Protein AF-A0A7J6X7E3-F1 (afdb_monomer)

Sequence (198 aa):
MEGKGVRFHFTAVIMGVLILGLIVAQIEAKSCCRNTIGRNCYNACRLTGTSQSACASLCDCIHVSGNTCPSTHPRSNMLERAPPLKGCCKDTLGRNCYDSCLPTGSPRPCATLCDCINVYSPLTCPPTHPSSNMLESSGAIINEYCKLGCTSSVCDAITTTNKNSDVSEGEVNEAVEHCVSACSKLCNKGAKTALASA

pLDDT: mean 72.82, std 15.64, range [39.0, 93.62]

Nearest PDB structures (foldseek):
  3szs-assembly7_G  TM=9.792E-01  e=4.121E-05  Helleborus purpurascens
  3szs-assembly6_F  TM=9.840E-01  e=7.535E-05  Helleborus purpurascens
  1okh-assembly1_A  TM=9.768E-01  e=1.979E-04  Viscum album
  7pvb-assembly1_A  TM=9.608E-01  e=1.651E-04  Viscum album
  3ue7-assembly2_A-3  TM=3.650E-01  e=1.845E-03  unclassified

Organism: Thalictrum thalictroides (NCBI:txid46969)

Mean predicted aligned error: 20.37 Å

InterPro domains:
  IPR001010 Thionin [PF00321] (30-74)
  IPR001010 Thionin [PF00321] (86-130)
  IPR001010 Thionin [PR00287] (31-49)
  IPR001010 Thionin [PR00287] (54-73)
  IPR001010 Thionin [PS00271] (32-45)
  IPR001010 Thionin [PS00271] (88-101)
  IPR001010 Thionin [PTHR33920] (86-194)
  IPR036391 Thionin-like superfamily [G3DSA:3.30.1350.10] (30-75)
  IPR036391 Thionin-like superfamily [G3DSA:3.30.1350.10] (86-131)
  IPR036391 Thionin-like superfamily [SSF57429] (30-74)
  IPR036391 Thionin-like superfamily [SSF57429] (86-130)

Radius of gyration: 27.02 Å; Cα contacts (8 Å, |Δi|>4): 210; chains: 1; bounding box: 73×34×76 Å

Structure (mmCIF, N/CA/C/O backbone):
data_AF-A0A7J6X7E3-F1
#
_entry.id   AF-A0A7J6X7E3-F1
#
loop_
_atom_site.group_PDB
_atom_site.id
_atom_site.type_symbol
_atom_site.label_atom_id
_atom_site.label_alt_id
_atom_site.label_comp_id
_atom_site.label_asym_id
_atom_site.label_entity_id
_atom_site.label_seq_id
_atom_site.pdbx_PDB_ins_code
_atom_site.Cartn_x
_atom_site.Cartn_y
_atom_site.Cartn_z
_atom_site.occupancy
_atom_site.B_iso_or_equiv
_atom_site.auth_seq_id
_atom_site.auth_comp_id
_atom_site.auth_asym_id
_atom_site.auth_atom_id
_atom_site.pdbx_PDB_model_num
ATOM 1 N N . MET A 1 1 ? -43.914 13.493 57.701 1.00 39.00 1 MET A N 1
ATOM 2 C CA . MET A 1 1 ? -42.830 14.065 56.862 1.00 39.00 1 MET A CA 1
ATOM 3 C C . MET A 1 1 ? -42.537 13.026 55.792 1.00 39.00 1 MET A C 1
ATOM 5 O O . MET A 1 1 ? -41.512 12.363 55.825 1.00 39.00 1 MET A O 1
ATOM 9 N N . GLU A 1 2 ? -43.471 12.830 54.866 1.00 47.88 2 GLU A N 1
ATOM 10 C CA . GLU A 1 2 ? -43.379 11.777 53.855 1.00 47.88 2 GLU A CA 1
ATOM 11 C C . GLU A 1 2 ? -43.125 12.385 52.476 1.00 47.88 2 GLU A C 1
ATOM 13 O O . GLU A 1 2 ? -43.670 13.431 52.134 1.00 47.88 2 GLU A O 1
ATOM 18 N N . GLY A 1 3 ? -42.302 11.717 51.664 1.00 50.78 3 GLY A N 1
ATOM 19 C CA . GLY A 1 3 ? -42.377 11.875 50.207 1.00 50.78 3 GLY A CA 1
ATOM 20 C C . GLY A 1 3 ? -41.136 12.380 49.469 1.00 50.78 3 GLY A C 1
ATOM 21 O O . GLY A 1 3 ? -41.212 12.549 48.254 1.00 50.78 3 GLY A O 1
ATOM 22 N N . LYS A 1 4 ? -39.984 12.592 50.123 1.00 48.00 4 LYS A N 1
ATOM 23 C CA . LYS A 1 4 ? -38.748 13.007 49.415 1.00 48.00 4 LYS A CA 1
ATOM 24 C C . LYS A 1 4 ? -37.761 11.869 49.112 1.00 48.00 4 LYS A C 1
ATOM 26 O O . LYS A 1 4 ? -37.012 11.983 48.149 1.00 48.00 4 LYS A O 1
ATOM 31 N N . GLY A 1 5 ? -37.804 10.756 49.852 1.00 45.03 5 GLY A N 1
ATOM 32 C CA . GLY A 1 5 ? -36.870 9.630 49.663 1.00 45.03 5 GLY A CA 1
ATOM 33 C C . GLY A 1 5 ? -37.144 8.759 48.428 1.00 45.03 5 GLY A C 1
ATOM 34 O O . GLY A 1 5 ? -36.216 8.236 47.822 1.00 45.03 5 GLY A O 1
ATOM 35 N N . VAL A 1 6 ? -38.407 8.645 48.003 1.00 50.25 6 VAL A N 1
ATOM 36 C CA . VAL A 1 6 ? -38.797 7.742 46.900 1.00 50.25 6 VAL A CA 1
ATOM 37 C C . VAL A 1 6 ? -38.507 8.357 45.524 1.00 50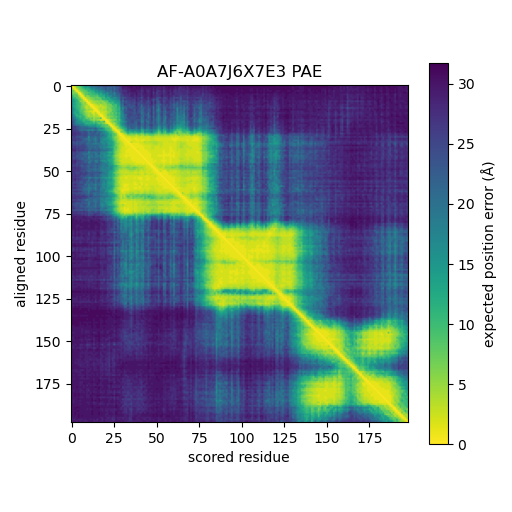.25 6 VAL A C 1
ATOM 39 O O . VAL A 1 6 ? -38.095 7.655 44.605 1.00 50.25 6 VAL A O 1
ATOM 42 N N . ARG A 1 7 ? -38.635 9.685 45.378 1.00 52.50 7 ARG A N 1
ATOM 43 C CA . ARG A 1 7 ? -38.373 10.389 44.108 1.00 52.50 7 ARG A CA 1
ATOM 44 C C . ARG A 1 7 ? -36.913 10.310 43.661 1.00 52.50 7 ARG A C 1
ATOM 46 O O . ARG A 1 7 ? -36.675 10.228 42.466 1.00 52.50 7 ARG A O 1
ATOM 53 N N . PHE A 1 8 ? -35.967 10.297 44.601 1.00 50.31 8 PHE A N 1
ATOM 54 C CA . PHE A 1 8 ? -34.531 10.216 44.308 1.00 50.31 8 PHE A CA 1
ATOM 55 C C . PHE A 1 8 ? -34.113 8.822 43.814 1.00 50.31 8 PHE A C 1
ATOM 57 O O . PHE A 1 8 ? -33.281 8.698 42.919 1.00 50.31 8 PHE A O 1
ATOM 64 N N . HIS A 1 9 ? -34.740 7.773 44.356 1.00 55.62 9 HIS A N 1
ATOM 65 C CA . HIS A 1 9 ? -34.509 6.399 43.915 1.00 55.62 9 HIS A CA 1
ATOM 66 C C . HIS A 1 9 ? -35.061 6.142 42.511 1.00 55.62 9 HIS A C 1
ATOM 68 O O . HIS A 1 9 ? -34.397 5.495 41.709 1.00 55.62 9 HIS A O 1
ATOM 74 N N . PHE A 1 10 ? -36.241 6.675 42.182 1.00 58.97 10 PHE A N 1
ATOM 75 C CA . PHE A 1 10 ? -36.836 6.461 40.861 1.00 58.97 10 PHE A CA 1
ATOM 76 C C . PHE A 1 10 ? -36.021 7.102 39.731 1.00 58.97 10 PHE A C 1
ATOM 78 O O . PHE A 1 10 ? -35.778 6.439 38.727 1.00 58.97 10 PHE A O 1
ATOM 85 N N . THR A 1 11 ? -35.530 8.338 39.882 1.00 57.91 11 THR A N 1
ATOM 86 C CA . THR A 1 11 ? -34.629 8.939 38.881 1.00 57.91 11 THR A CA 1
ATOM 87 C C . THR A 1 11 ? -33.291 8.213 38.797 1.00 57.91 11 THR A C 1
ATOM 89 O O . THR A 1 11 ? -32.787 8.046 37.694 1.00 57.91 11 THR A O 1
ATOM 92 N N . ALA A 1 12 ? -32.734 7.720 39.907 1.00 65.25 12 ALA A N 1
ATOM 93 C CA . ALA A 1 12 ? -31.502 6.926 39.880 1.00 65.25 12 ALA A CA 1
ATOM 94 C C . ALA A 1 12 ? -31.681 5.589 39.137 1.00 65.25 12 ALA A C 1
ATOM 96 O O . ALA A 1 12 ? -30.821 5.207 38.347 1.00 65.25 12 ALA A O 1
ATOM 97 N N . VAL A 1 13 ? -32.817 4.910 39.329 1.00 70.19 13 VAL A N 1
ATOM 98 C CA . VAL A 1 13 ? -33.150 3.667 38.613 1.00 70.19 13 VAL A CA 1
ATOM 99 C C . VAL A 1 13 ? -33.409 3.942 37.131 1.00 70.19 13 VAL A C 1
ATOM 101 O O . VAL A 1 13 ? -32.888 3.222 36.288 1.00 70.19 13 VAL A O 1
ATOM 104 N N . ILE A 1 14 ? -34.143 5.006 36.787 1.00 72.06 14 ILE A N 1
ATOM 105 C CA . ILE A 1 14 ? -34.414 5.382 35.389 1.00 72.06 14 ILE A CA 1
ATOM 106 C C . ILE A 1 14 ? -33.117 5.774 34.667 1.00 72.06 14 ILE A C 1
ATOM 108 O O . ILE A 1 14 ? -32.873 5.296 33.562 1.00 72.06 14 ILE A O 1
ATOM 112 N N . MET A 1 15 ? -32.253 6.578 35.294 1.00 65.50 15 MET A N 1
ATOM 113 C CA . MET A 1 15 ? -30.940 6.918 34.733 1.00 65.50 15 MET A CA 1
ATOM 114 C C . MET A 1 15 ? -30.042 5.680 34.629 1.00 65.50 15 MET A C 1
ATOM 116 O O . MET A 1 15 ? -29.365 5.516 33.622 1.00 65.50 15 MET A O 1
ATOM 120 N N . GLY A 1 16 ? -30.084 4.768 35.606 1.00 65.50 16 GLY A N 1
ATOM 121 C CA . GLY A 1 16 ? -29.358 3.496 35.560 1.00 65.50 16 GLY A CA 1
ATOM 122 C C . GLY A 1 16 ? -29.813 2.583 34.418 1.00 65.50 16 GLY A C 1
ATOM 123 O O . GLY A 1 16 ? -28.975 2.037 33.708 1.00 65.50 16 GLY A O 1
ATOM 124 N N . VAL A 1 17 ? -31.124 2.470 34.182 1.00 66.31 17 VAL A N 1
ATOM 125 C CA . VAL A 1 17 ? -31.695 1.696 33.066 1.00 66.31 17 VAL A CA 1
ATOM 126 C C . VAL A 1 17 ? -31.382 2.349 31.715 1.00 66.31 17 VAL A C 1
ATOM 128 O O . VAL A 1 17 ? -31.062 1.637 30.767 1.00 66.31 17 VAL A O 1
ATOM 131 N N . LEU A 1 18 ? -31.400 3.684 31.615 1.00 63.34 18 LEU A N 1
ATOM 132 C CA . LEU A 1 18 ? -30.990 4.403 30.401 1.00 63.34 18 LEU A CA 1
ATOM 133 C C . LEU A 1 18 ? -29.492 4.230 30.110 1.00 63.34 18 LEU A C 1
ATOM 135 O O . LEU A 1 18 ? -29.119 4.006 28.962 1.00 63.34 18 LEU A O 1
ATOM 139 N N . ILE A 1 19 ? -28.636 4.276 31.136 1.00 63.34 19 ILE A N 1
ATOM 140 C CA . ILE A 1 19 ? -27.188 4.070 30.992 1.00 63.34 19 ILE A CA 1
ATOM 141 C C . ILE A 1 19 ? -26.894 2.619 30.602 1.00 63.34 19 ILE A C 1
ATOM 143 O O . ILE A 1 19 ? -26.170 2.413 29.637 1.00 63.34 19 ILE A O 1
ATOM 147 N N . LEU A 1 20 ? -27.502 1.627 31.269 1.00 55.56 20 LEU A N 1
ATOM 148 C CA . LEU A 1 20 ? -27.362 0.200 30.936 1.00 55.56 20 LEU A CA 1
ATOM 149 C C . LEU A 1 20 ? -27.939 -0.141 29.549 1.00 55.56 20 LEU A C 1
ATOM 151 O O . LEU A 1 20 ? -27.378 -0.979 28.849 1.00 55.56 20 LEU A O 1
ATOM 155 N N . GLY A 1 21 ? -29.011 0.534 29.123 1.00 58.88 21 GLY A N 1
ATOM 156 C CA . GLY A 1 21 ? -29.610 0.384 27.794 1.00 58.88 21 GLY A CA 1
ATOM 157 C C . GLY A 1 21 ? -28.758 0.960 26.656 1.00 58.88 21 GLY A C 1
ATOM 158 O O . GLY A 1 21 ? -28.791 0.435 25.545 1.00 58.88 21 GLY A O 1
ATOM 159 N N . LEU A 1 22 ? -27.948 1.991 26.920 1.00 54.94 22 LEU A N 1
ATOM 160 C CA . LEU A 1 22 ? -27.028 2.567 25.930 1.00 54.94 22 LEU A CA 1
ATOM 161 C C . LEU A 1 22 ? -25.772 1.705 25.699 1.00 54.94 22 LEU A C 1
ATOM 163 O O . LEU A 1 22 ? -25.191 1.768 24.617 1.00 54.94 22 LEU A O 1
ATOM 167 N N . ILE A 1 23 ? -25.376 0.859 26.660 1.00 53.12 23 ILE A N 1
ATOM 168 C CA . ILE A 1 23 ? -24.188 -0.016 26.535 1.00 53.12 23 ILE A CA 1
ATOM 169 C C . ILE A 1 23 ? -24.436 -1.210 25.590 1.00 53.12 23 ILE A C 1
ATOM 171 O O . ILE A 1 23 ? -23.488 -1.862 25.162 1.00 53.12 23 ILE A O 1
ATOM 175 N N . VAL A 1 24 ? -25.692 -1.498 25.220 1.00 49.94 24 VAL A N 1
ATOM 176 C CA . VAL A 1 24 ? -26.058 -2.687 24.418 1.00 49.94 24 VAL A CA 1
ATOM 177 C C . VAL A 1 24 ? -26.096 -2.439 22.901 1.00 49.94 24 VAL A C 1
ATOM 179 O O . VAL A 1 24 ? -26.511 -3.316 22.148 1.00 49.94 24 VAL A O 1
ATOM 182 N N . ALA A 1 25 ? -25.665 -1.273 22.410 1.00 45.94 25 ALA A N 1
ATOM 183 C CA . ALA A 1 25 ? -25.855 -0.893 21.005 1.00 45.94 25 ALA A CA 1
ATOM 184 C C . ALA A 1 25 ? -24.583 -0.438 20.271 1.00 45.94 25 ALA A C 1
ATOM 186 O O . ALA A 1 25 ? -24.663 0.405 19.382 1.00 45.94 25 ALA A O 1
ATOM 187 N N . GLN A 1 26 ? -23.415 -1.003 20.592 1.00 46.47 26 GLN A N 1
ATOM 188 C CA . GLN A 1 26 ? -22.213 -0.856 19.757 1.00 46.47 26 GLN A CA 1
ATOM 189 C C . GLN A 1 26 ? -21.555 -2.208 19.472 1.00 46.47 26 GLN A C 1
ATOM 191 O O . GLN A 1 26 ? -20.409 -2.466 19.822 1.00 46.47 26 GLN A O 1
ATOM 196 N N . ILE A 1 27 ? -22.289 -3.085 18.783 1.00 52.75 27 ILE A N 1
ATOM 197 C CA . ILE A 1 27 ? -21.645 -4.068 17.907 1.00 52.75 27 ILE A CA 1
ATOM 198 C C . ILE A 1 27 ? -21.136 -3.264 16.716 1.00 52.75 27 ILE A C 1
ATOM 200 O O . ILE A 1 27 ? -21.895 -2.938 15.802 1.00 52.75 27 ILE A O 1
ATOM 204 N N . GLU A 1 28 ? -19.877 -2.844 16.784 1.00 53.88 28 GLU A N 1
ATOM 205 C CA . GLU A 1 28 ? -19.202 -2.120 15.714 1.00 53.88 28 GLU A CA 1
ATOM 206 C C . GLU A 1 28 ? -19.048 -3.072 14.517 1.00 53.88 28 GLU A C 1
ATOM 208 O O . GLU A 1 28 ? -18.043 -3.756 14.342 1.00 53.88 28 GLU A O 1
ATOM 213 N N . ALA A 1 29 ? -20.110 -3.200 13.718 1.00 64.62 29 ALA A N 1
ATOM 214 C CA . ALA A 1 29 ? -20.094 -4.005 12.511 1.00 64.62 29 ALA A CA 1
ATOM 215 C C . ALA A 1 29 ? -19.103 -3.365 11.539 1.00 64.62 29 ALA A C 1
ATOM 217 O O . ALA A 1 29 ? -19.333 -2.284 10.981 1.00 64.62 29 ALA A O 1
ATOM 218 N N . LYS A 1 30 ? -17.954 -4.016 11.365 1.00 77.44 30 LYS A N 1
ATOM 219 C CA . LYS A 1 30 ? -16.908 -3.508 10.493 1.00 77.44 30 LYS A CA 1
ATOM 220 C C . LYS A 1 30 ? -17.283 -3.836 9.059 1.00 77.44 30 LYS A C 1
ATOM 222 O O . LYS A 1 30 ? -17.454 -4.995 8.691 1.00 77.44 30 LYS A O 1
ATOM 227 N N . SER A 1 31 ? -17.400 -2.800 8.236 1.00 85.38 31 SER A N 1
ATOM 228 C CA . SER A 1 31 ? -17.556 -2.995 6.796 1.00 85.38 31 SER A CA 1
ATOM 229 C C . SER A 1 31 ? -16.216 -3.415 6.193 1.00 85.38 31 SER A C 1
ATOM 231 O O . SER A 1 31 ? -15.171 -2.863 6.548 1.00 85.38 31 SER A O 1
ATOM 233 N N . CYS A 1 32 ? -16.246 -4.336 5.241 1.00 88.56 32 CYS A N 1
ATOM 234 C CA . CYS A 1 32 ? -15.122 -4.863 4.475 1.00 88.56 32 CYS A CA 1
ATOM 235 C C . CYS A 1 32 ? -15.518 -4.843 2.998 1.00 88.56 32 CYS A C 1
ATOM 237 O O . CYS A 1 32 ? -16.578 -5.345 2.652 1.00 88.56 32 CYS A O 1
ATOM 239 N N . CYS A 1 33 ? -14.712 -4.255 2.118 1.00 90.12 33 CYS A N 1
ATOM 240 C CA . CYS A 1 33 ? -15.068 -4.053 0.710 1.00 90.12 33 CYS A CA 1
ATOM 241 C C . CYS A 1 33 ? -14.128 -4.820 -0.218 1.00 90.12 33 CYS A C 1
ATOM 243 O O . CYS A 1 33 ? -12.949 -5.008 0.096 1.00 90.12 33 CYS A O 1
ATOM 245 N N . ARG A 1 34 ? -14.629 -5.223 -1.391 1.00 86.56 34 ARG A N 1
ATOM 246 C CA . ARG A 1 34 ? -13.858 -6.011 -2.366 1.00 86.56 34 ARG A CA 1
ATOM 247 C C . ARG A 1 34 ? -12.594 -5.298 -2.848 1.00 86.56 34 ARG A C 1
ATOM 249 O O . ARG A 1 34 ? -11.548 -5.913 -3.025 1.00 86.56 34 ARG A O 1
ATOM 256 N N . ASN A 1 35 ? -12.679 -3.990 -3.071 1.00 77.06 35 ASN A N 1
ATOM 257 C CA . ASN A 1 35 ? -11.586 -3.172 -3.594 1.00 77.06 35 ASN A CA 1
ATOM 258 C C . ASN A 1 35 ? -11.713 -1.705 -3.129 1.00 77.06 35 ASN A C 1
ATOM 260 O O . ASN A 1 35 ? -12.664 -1.328 -2.441 1.00 77.06 35 ASN A O 1
ATOM 264 N N . THR A 1 36 ? -10.726 -0.871 -3.470 1.00 78.50 36 THR A N 1
ATOM 265 C CA . THR A 1 36 ? -10.709 0.554 -3.096 1.00 78.50 36 THR A CA 1
ATOM 266 C C . THR A 1 36 ? -11.901 1.320 -3.664 1.00 78.50 36 THR A C 1
ATOM 268 O O . THR A 1 36 ? -12.403 2.229 -3.014 1.00 78.50 36 THR A O 1
ATOM 271 N N . ILE A 1 37 ? -12.371 0.952 -4.861 1.00 81.31 37 ILE A N 1
ATOM 272 C CA . ILE A 1 37 ? -13.505 1.612 -5.519 1.00 81.31 37 ILE A CA 1
ATOM 273 C C . ILE A 1 37 ? -14.784 1.362 -4.709 1.00 81.31 37 ILE A C 1
ATOM 275 O O . ILE A 1 37 ? -15.478 2.317 -4.367 1.00 81.31 37 ILE A O 1
ATOM 279 N N . GLY A 1 38 ? -15.037 0.113 -4.305 1.00 86.94 38 GLY A N 1
ATOM 280 C CA . GLY A 1 38 ? -16.144 -0.253 -3.417 1.00 86.94 38 GLY A CA 1
ATOM 281 C C . GLY A 1 38 ? -16.056 0.445 -2.060 1.00 86.94 38 GLY A C 1
ATOM 282 O O . GLY A 1 38 ? -17.038 0.999 -1.576 1.00 86.94 38 GLY A O 1
ATOM 283 N N . ARG A 1 39 ? -14.852 0.558 -1.484 1.00 86.62 39 ARG A N 1
ATOM 284 C CA . ARG A 1 39 ? -14.635 1.329 -0.247 1.00 86.62 39 ARG A CA 1
ATOM 285 C C . ARG A 1 39 ? -14.968 2.818 -0.412 1.00 86.62 39 ARG A C 1
ATOM 287 O O . ARG A 1 39 ? -15.619 3.392 0.459 1.00 86.62 39 ARG A O 1
ATOM 294 N N . ASN A 1 40 ? -14.549 3.439 -1.511 1.00 83.69 40 ASN A N 1
ATOM 295 C CA . ASN A 1 40 ? -14.837 4.846 -1.793 1.00 83.69 40 ASN A CA 1
ATOM 296 C C . ASN A 1 40 ? -16.339 5.074 -2.014 1.00 83.69 40 ASN A C 1
ATOM 298 O O . ASN A 1 40 ? -16.897 6.013 -1.451 1.00 83.69 40 ASN A O 1
ATOM 302 N N . CYS A 1 41 ? -16.996 4.180 -2.761 1.00 90.44 41 CYS A N 1
ATOM 303 C CA . CYS A 1 41 ? -18.450 4.154 -2.924 1.00 90.44 41 CYS A CA 1
ATOM 304 C C . CYS A 1 41 ? -19.151 4.059 -1.566 1.00 90.44 41 CYS A C 1
ATOM 306 O O . CYS A 1 41 ? -20.025 4.870 -1.270 1.00 90.44 41 CYS A O 1
ATOM 308 N N . TYR A 1 42 ? -18.732 3.119 -0.713 1.00 89.44 42 TYR A N 1
ATOM 309 C CA . TYR A 1 42 ? -19.340 2.905 0.597 1.00 89.44 42 TYR A CA 1
ATOM 310 C C . TYR A 1 42 ? -19.240 4.164 1.460 1.00 89.44 42 TYR A C 1
ATOM 312 O O . TYR A 1 42 ? -20.224 4.585 2.064 1.00 89.44 42 TYR A O 1
ATOM 320 N N . ASN A 1 43 ? -18.075 4.814 1.469 1.00 86.25 43 ASN A N 1
ATOM 321 C CA . ASN A 1 43 ? -17.872 6.057 2.206 1.00 86.25 43 ASN A CA 1
ATOM 322 C C . ASN A 1 43 ? -18.743 7.196 1.657 1.00 86.25 43 ASN A C 1
ATOM 324 O O . ASN A 1 43 ? -19.408 7.871 2.438 1.00 86.25 43 ASN A O 1
ATOM 328 N N . ALA A 1 44 ? -18.803 7.375 0.335 1.00 89.00 44 ALA A N 1
ATOM 329 C CA . ALA A 1 44 ? -19.660 8.379 -0.295 1.00 89.00 44 ALA A CA 1
ATOM 330 C C . ALA A 1 44 ? -21.149 8.135 0.004 1.00 89.00 44 ALA A C 1
ATOM 332 O O . ALA A 1 44 ? -21.868 9.057 0.376 1.00 89.00 44 ALA A O 1
ATOM 333 N N . CYS A 1 45 ? -21.595 6.881 -0.066 1.00 91.06 45 CYS A N 1
ATOM 334 C CA . CYS A 1 45 ? -22.950 6.473 0.294 1.00 91.06 45 CYS A CA 1
ATOM 335 C C . CYS A 1 45 ? -23.267 6.747 1.776 1.00 91.06 45 CYS A C 1
ATOM 337 O O . CYS A 1 45 ? -24.376 7.143 2.124 1.00 91.06 45 CYS A O 1
ATOM 339 N N . ARG A 1 46 ? -22.291 6.588 2.676 1.00 89.75 46 ARG A N 1
ATOM 340 C CA . ARG A 1 46 ? -22.474 6.902 4.100 1.00 89.75 46 ARG A CA 1
ATOM 341 C C . ARG A 1 46 ? -22.541 8.403 4.377 1.00 89.75 46 ARG A C 1
ATOM 343 O O . ARG A 1 46 ? -23.251 8.791 5.301 1.00 89.75 46 ARG A O 1
ATOM 350 N N . LEU A 1 47 ? -21.874 9.238 3.575 1.00 87.75 47 LEU A N 1
ATOM 351 C CA . LEU A 1 47 ? -21.957 10.702 3.686 1.00 87.75 47 LEU A CA 1
ATOM 352 C C . LEU A 1 47 ? -23.359 11.240 3.375 1.00 87.75 47 LEU A C 1
ATOM 354 O O . LEU A 1 47 ? -23.738 12.278 3.906 1.00 87.75 47 LEU A O 1
ATOM 358 N N . THR A 1 48 ? -24.151 10.526 2.571 1.00 85.81 48 THR A N 1
ATOM 359 C CA . THR A 1 48 ? -25.545 10.903 2.279 1.00 85.81 48 THR A CA 1
ATOM 360 C C . THR A 1 48 ? -26.533 10.470 3.368 1.00 85.81 48 THR A C 1
ATOM 362 O O . THR A 1 48 ? -27.728 10.715 3.240 1.00 85.81 48 THR A O 1
ATOM 365 N N . GLY A 1 49 ? -26.059 9.826 4.444 1.00 83.75 49 GLY A N 1
ATOM 366 C CA . GLY A 1 49 ? -26.897 9.348 5.549 1.00 83.75 49 GLY A CA 1
ATOM 367 C C . GLY A 1 49 ? -27.558 7.985 5.310 1.00 83.75 49 GLY A C 1
ATOM 368 O O . GLY A 1 49 ? -28.344 7.530 6.139 1.00 83.75 49 GLY A O 1
ATOM 369 N N . THR A 1 50 ? -27.228 7.299 4.213 1.00 88.31 50 THR A N 1
ATOM 370 C CA . THR A 1 50 ? -27.797 5.986 3.868 1.00 88.31 50 THR A CA 1
ATOM 371 C C . THR A 1 50 ? -27.363 4.902 4.869 1.00 88.31 50 THR A C 1
ATOM 373 O O . THR A 1 50 ? -26.273 4.962 5.451 1.00 88.31 50 THR A O 1
ATOM 376 N N . SER A 1 51 ? -28.206 3.887 5.102 1.00 88.56 51 SER A N 1
ATOM 377 C CA . SER A 1 51 ? -27.914 2.815 6.066 1.00 88.56 51 SER A CA 1
ATOM 378 C C . SER A 1 51 ? -26.676 1.993 5.674 1.00 88.56 51 SER A C 1
ATOM 380 O O . SER A 1 51 ? -26.344 1.837 4.498 1.00 88.56 51 SER A O 1
ATOM 382 N N . GLN A 1 52 ? -25.974 1.446 6.673 1.00 87.19 52 GLN A N 1
ATOM 383 C CA . GLN A 1 52 ? -24.760 0.649 6.452 1.00 87.19 52 GLN A CA 1
ATOM 384 C C . GLN A 1 52 ? -25.014 -0.585 5.572 1.00 87.19 52 GLN A C 1
ATOM 386 O O . GLN A 1 52 ? -24.176 -0.934 4.746 1.00 87.19 52 GLN A O 1
ATOM 391 N N . SER A 1 53 ? -26.162 -1.250 5.723 1.00 86.75 53 SER A N 1
ATOM 392 C CA . SER A 1 53 ? -26.539 -2.423 4.922 1.00 86.75 53 SER A CA 1
ATOM 393 C C . SER A 1 53 ? -26.829 -2.067 3.462 1.00 86.75 53 SER A C 1
ATOM 395 O O . SER A 1 53 ? -26.395 -2.783 2.557 1.00 86.75 53 SER A O 1
ATOM 397 N N . ALA A 1 54 ? -27.498 -0.937 3.218 1.00 90.81 54 ALA A N 1
ATOM 398 C CA . ALA A 1 54 ? -27.772 -0.455 1.869 1.00 90.81 54 ALA A CA 1
ATOM 399 C C . ALA A 1 54 ? -26.479 -0.037 1.155 1.00 90.81 54 ALA A C 1
ATOM 401 O O . ALA A 1 54 ? -26.242 -0.463 0.027 1.00 90.81 54 ALA A O 1
ATOM 402 N N . CYS A 1 55 ? -25.592 0.700 1.830 1.00 89.94 55 CYS A N 1
ATOM 403 C CA . CYS A 1 55 ? -24.289 1.051 1.263 1.00 89.94 55 CYS A CA 1
ATOM 404 C C . CYS A 1 55 ? -23.402 -0.172 1.026 1.00 89.94 55 CYS A C 1
ATOM 406 O O . CYS A 1 55 ? -22.666 -0.211 0.046 1.00 89.94 55 CYS A O 1
ATOM 408 N N . ALA A 1 56 ? -23.468 -1.179 1.900 1.00 90.44 56 ALA A N 1
ATOM 409 C CA . ALA A 1 56 ? -22.717 -2.416 1.722 1.00 90.44 56 ALA A CA 1
ATOM 410 C C . ALA A 1 56 ? -23.172 -3.169 0.465 1.00 90.44 56 ALA A C 1
ATOM 412 O O . ALA A 1 56 ? -22.343 -3.540 -0.362 1.00 90.44 56 ALA A O 1
ATOM 413 N N . SER A 1 57 ? -24.487 -3.281 0.275 1.00 91.19 57 SER A N 1
ATOM 414 C CA . SER A 1 57 ? -25.078 -3.927 -0.901 1.00 91.19 57 SER A CA 1
ATOM 415 C C . SER A 1 57 ? -24.777 -3.162 -2.194 1.00 91.19 57 SER A C 1
ATOM 417 O O . SER A 1 57 ? -24.448 -3.771 -3.206 1.00 91.19 57 SER A O 1
ATOM 419 N N . LEU A 1 58 ? -24.846 -1.826 -2.160 1.00 92.75 58 LEU A N 1
ATOM 420 C CA . LEU A 1 58 ? -24.588 -0.970 -3.321 1.00 92.75 58 LEU A CA 1
ATOM 421 C C . LEU A 1 58 ? -23.119 -0.999 -3.766 1.00 92.75 58 LEU A C 1
ATOM 423 O O . LEU A 1 58 ? -22.827 -0.880 -4.953 1.00 92.75 58 LEU A O 1
ATOM 427 N N . CYS A 1 59 ? -22.198 -1.122 -2.812 1.00 92.50 59 CYS A N 1
ATOM 428 C CA . CYS A 1 59 ? -20.775 -0.885 -3.034 1.00 92.50 59 CYS A CA 1
ATOM 429 C C . CYS A 1 59 ? -19.906 -2.148 -2.939 1.00 92.50 59 CYS A C 1
ATOM 431 O O . CYS A 1 59 ? -18.683 -2.029 -2.840 1.00 92.50 59 CYS A O 1
ATOM 433 N N . ASP A 1 60 ? -20.519 -3.337 -2.983 1.00 91.81 60 ASP A N 1
ATOM 434 C CA . ASP A 1 60 ? -19.833 -4.637 -2.923 1.00 91.81 60 ASP A CA 1
ATOM 435 C C . ASP A 1 60 ? -18.952 -4.752 -1.661 1.00 91.81 60 ASP A C 1
ATOM 437 O O . ASP A 1 60 ? -17.735 -4.989 -1.694 1.00 91.81 60 ASP A O 1
ATOM 441 N N . CYS A 1 61 ? -19.593 -4.477 -0.521 1.00 91.56 61 CYS A N 1
ATOM 442 C CA . CYS A 1 61 ? -19.019 -4.611 0.807 1.00 91.56 61 CYS A CA 1
ATOM 443 C C . CYS A 1 61 ? -19.869 -5.540 1.677 1.00 91.56 61 CYS A C 1
ATOM 445 O O . CYS A 1 61 ? -21.072 -5.694 1.488 1.00 91.56 61 CYS A O 1
ATOM 447 N N . ILE A 1 62 ? -19.233 -6.122 2.684 1.00 89.94 62 ILE A N 1
ATOM 448 C CA . ILE A 1 62 ? -19.835 -7.012 3.672 1.00 89.94 62 ILE A CA 1
ATOM 449 C C . ILE A 1 62 ? -19.615 -6.452 5.071 1.00 89.94 62 ILE A C 1
ATOM 451 O O . ILE A 1 62 ? -18.664 -5.704 5.300 1.00 89.94 62 ILE A O 1
ATOM 455 N N . HIS A 1 63 ? -20.464 -6.848 6.011 1.00 89.62 63 HIS A N 1
ATOM 456 C CA . HIS A 1 63 ? -20.277 -6.556 7.429 1.00 89.62 63 HIS 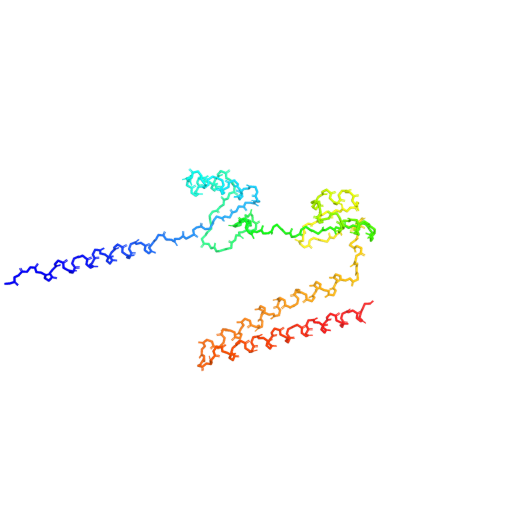A CA 1
ATOM 457 C C . HIS A 1 63 ? -19.746 -7.790 8.134 1.00 89.62 63 HIS A C 1
ATOM 459 O O . HIS A 1 63 ? -20.290 -8.880 7.963 1.00 89.62 63 HIS A O 1
ATOM 465 N N . VAL A 1 64 ? -18.689 -7.620 8.919 1.00 85.94 64 VAL A N 1
ATOM 466 C CA . VAL A 1 64 ? -18.096 -8.686 9.726 1.00 85.94 64 VAL A CA 1
ATOM 467 C C . VAL A 1 64 ? -18.139 -8.308 11.202 1.00 85.94 64 VAL A C 1
ATOM 469 O O . VAL A 1 64 ? -18.038 -7.136 11.565 1.00 85.94 64 VAL A O 1
ATOM 472 N N . SER A 1 65 ? -18.282 -9.316 12.059 1.00 78.31 65 SER A N 1
ATOM 473 C CA . SER A 1 65 ? -18.331 -9.155 13.519 1.00 78.31 65 SER A CA 1
ATOM 474 C C . SER A 1 65 ? -16.944 -9.067 14.175 1.00 78.31 65 SER A C 1
ATOM 476 O O . SER A 1 65 ? -16.852 -9.107 15.395 1.00 78.31 65 SER A O 1
ATOM 478 N N . GLY A 1 66 ? -15.867 -8.988 13.386 1.00 69.25 66 GLY A N 1
ATOM 479 C CA . GLY A 1 66 ? -14.487 -8.949 13.870 1.00 69.25 66 GLY A CA 1
ATOM 480 C C . GLY A 1 66 ? -13.659 -7.840 13.224 1.00 69.25 66 GLY A C 1
ATOM 481 O O . GLY A 1 66 ? -14.090 -7.181 12.280 1.00 69.25 66 GLY A O 1
ATOM 482 N N . ASN A 1 67 ? -12.431 -7.657 13.712 1.00 70.31 67 ASN A N 1
ATOM 483 C CA . ASN A 1 67 ? -11.553 -6.577 13.244 1.00 70.31 67 ASN A CA 1
ATOM 484 C C . ASN A 1 67 ? -10.824 -6.892 11.928 1.00 70.31 67 ASN A C 1
ATOM 486 O O . ASN A 1 67 ? -10.210 -6.000 11.339 1.00 70.31 67 ASN A O 1
ATOM 490 N N . THR A 1 68 ? -10.905 -8.136 11.454 1.00 78.44 68 THR A N 1
ATOM 491 C CA . THR A 1 68 ? -10.175 -8.619 10.279 1.00 78.44 68 THR A CA 1
ATOM 492 C C . THR A 1 68 ? -11.114 -8.815 9.101 1.00 78.44 68 THR A C 1
ATOM 494 O O . THR A 1 68 ? -12.150 -9.469 9.216 1.00 78.44 68 THR A O 1
ATOM 497 N N . CYS A 1 69 ? -10.725 -8.282 7.944 1.00 80.94 69 CYS A N 1
ATOM 498 C CA . CYS A 1 69 ? -11.450 -8.512 6.707 1.00 80.94 69 CYS A CA 1
ATOM 499 C C . CYS A 1 69 ? -11.007 -9.811 6.021 1.00 80.94 69 CYS A C 1
ATOM 501 O O . CYS A 1 69 ? -9.813 -10.117 6.004 1.00 80.94 69 CYS A O 1
ATOM 503 N N . PRO A 1 70 ? -11.937 -10.567 5.413 1.00 84.69 70 PRO A N 1
ATOM 504 C CA . PRO A 1 70 ? -11.581 -11.745 4.638 1.00 84.69 70 PRO A CA 1
ATOM 505 C C . PRO A 1 70 ? -10.847 -11.349 3.354 1.00 84.69 70 PRO A C 1
ATOM 507 O O . PRO A 1 70 ? -11.026 -10.249 2.829 1.00 84.69 70 PRO A O 1
ATOM 510 N N . SER A 1 71 ? -10.085 -12.288 2.791 1.00 76.25 71 SER A N 1
ATOM 511 C CA . SER A 1 71 ? -9.333 -12.097 1.540 1.00 76.25 71 SER A CA 1
ATOM 512 C C . SER A 1 71 ? -10.208 -11.703 0.343 1.00 76.25 71 SER A C 1
ATOM 514 O O . SER A 1 71 ? -9.722 -11.069 -0.589 1.00 76.25 71 SER A O 1
ATOM 516 N N . THR A 1 72 ? -11.503 -12.028 0.370 1.00 79.25 72 THR A N 1
ATOM 517 C CA . THR A 1 72 ? -12.473 -11.626 -0.661 1.00 79.25 72 THR A CA 1
ATOM 518 C C . THR A 1 72 ? -12.863 -10.147 -0.581 1.00 79.25 72 THR A C 1
ATOM 520 O O . THR A 1 72 ? -13.297 -9.582 -1.584 1.00 79.25 72 THR A O 1
ATOM 523 N N . HIS A 1 73 ? -12.717 -9.522 0.592 1.00 85.25 73 HIS A N 1
ATOM 524 C CA . HIS A 1 73 ? -13.096 -8.135 0.865 1.00 85.25 73 HIS A CA 1
ATOM 525 C C . HIS A 1 73 ? -12.069 -7.432 1.763 1.00 85.25 73 HIS A C 1
ATOM 527 O O . HIS A 1 73 ? -12.433 -6.941 2.827 1.00 85.25 73 HIS A O 1
ATOM 533 N N . PRO A 1 74 ? -10.789 -7.350 1.365 1.00 80.25 74 PRO A N 1
ATOM 534 C CA . PRO A 1 74 ? -9.708 -6.962 2.273 1.00 80.25 74 PRO A CA 1
ATOM 535 C C . PRO A 1 74 ? -9.820 -5.509 2.767 1.00 80.25 74 PRO A C 1
ATOM 537 O O . PRO A 1 74 ? -9.324 -5.163 3.836 1.00 80.25 74 PRO A O 1
ATOM 540 N N . ARG A 1 75 ? -10.535 -4.650 2.033 1.00 81.38 75 ARG A N 1
ATOM 541 C CA . ARG A 1 75 ? -10.507 -3.199 2.238 1.00 81.38 75 ARG A CA 1
ATOM 542 C C . ARG A 1 75 ? -11.372 -2.811 3.409 1.00 81.38 75 ARG A C 1
ATOM 544 O O . ARG A 1 75 ? -12.586 -2.780 3.245 1.00 81.38 75 ARG A O 1
ATOM 551 N N . SER A 1 76 ? -10.785 -2.434 4.543 1.00 69.25 76 SER A N 1
ATOM 552 C CA . SER A 1 76 ? -11.521 -2.144 5.789 1.00 69.25 76 SER A CA 1
ATOM 553 C C . SER A 1 76 ? -11.661 -0.650 6.138 1.00 69.25 76 SER A C 1
ATOM 555 O O . SER A 1 76 ? -12.559 -0.274 6.892 1.00 69.25 76 SER A O 1
ATOM 557 N N . ASN A 1 77 ? -10.794 0.210 5.600 1.00 64.69 77 ASN A N 1
ATOM 558 C CA . ASN A 1 77 ? -10.797 1.667 5.769 1.00 64.69 77 ASN A CA 1
ATOM 559 C C . ASN A 1 77 ? -10.090 2.334 4.565 1.00 64.69 77 ASN A C 1
ATOM 561 O O . ASN A 1 77 ? -9.467 1.658 3.747 1.00 64.69 77 ASN A O 1
ATOM 565 N N . MET A 1 78 ? -10.167 3.667 4.449 1.00 48.56 78 MET A N 1
ATOM 566 C CA . MET A 1 78 ? -9.347 4.433 3.486 1.00 48.56 78 MET A CA 1
ATOM 567 C C . MET A 1 78 ? -7.841 4.415 3.819 1.00 48.56 78 MET A C 1
ATOM 569 O O . MET A 1 78 ? -7.044 4.956 3.059 1.00 48.56 78 MET A O 1
ATOM 573 N N . LEU A 1 79 ? -7.455 3.777 4.930 1.00 44.97 79 LEU A N 1
ATOM 574 C CA . LEU A 1 79 ? -6.083 3.661 5.412 1.00 44.97 79 LEU A CA 1
ATOM 575 C C . LEU A 1 79 ? -5.441 2.299 5.106 1.00 44.97 79 LEU A C 1
ATOM 577 O O . LEU A 1 79 ? -4.346 2.027 5.591 1.00 44.97 79 LEU A O 1
ATOM 581 N N . GLU A 1 80 ? -6.048 1.458 4.264 1.00 45.53 80 GLU A N 1
ATOM 582 C CA . GLU A 1 80 ? -5.249 0.478 3.535 1.00 45.53 80 GLU A CA 1
ATOM 583 C C . GLU A 1 80 ? -4.481 1.248 2.471 1.00 45.53 80 GLU A C 1
ATOM 585 O O . GLU A 1 80 ? -4.913 1.385 1.319 1.00 45.53 80 GLU A O 1
ATOM 590 N N . ARG A 1 81 ? -3.341 1.795 2.915 1.00 49.22 81 ARG A N 1
ATOM 591 C CA . ARG A 1 81 ? -2.228 2.229 2.079 1.00 49.22 81 ARG A CA 1
ATOM 592 C C . ARG A 1 81 ? -2.135 1.186 0.976 1.00 49.22 81 ARG A C 1
ATOM 594 O O . ARG A 1 81 ? -1.877 0.018 1.263 1.00 49.22 81 ARG A O 1
ATOM 601 N N . ALA A 1 82 ? -2.484 1.572 -0.255 1.00 54.47 82 ALA A N 1
ATOM 602 C CA . ALA A 1 82 ? -2.374 0.662 -1.384 1.00 54.47 82 ALA A CA 1
ATOM 603 C C . ALA A 1 82 ? -0.987 0.006 -1.298 1.00 54.47 82 ALA A C 1
ATOM 605 O O . ALA A 1 82 ? -0.037 0.733 -0.979 1.00 54.47 82 ALA A O 1
ATOM 606 N N . PRO A 1 83 ? -0.872 -1.325 -1.493 1.00 55.62 83 PRO A N 1
ATOM 607 C CA . PRO A 1 83 ? 0.414 -1.995 -1.371 1.00 55.62 83 PRO A CA 1
ATOM 608 C C . PRO A 1 83 ? 1.435 -1.183 -2.165 1.00 55.62 83 PRO A C 1
ATOM 610 O O . PRO A 1 83 ? 1.127 -0.817 -3.308 1.00 55.62 83 PRO A O 1
ATOM 613 N N . PRO A 1 84 ? 2.566 -0.797 -1.544 1.00 56.44 84 PRO A N 1
ATOM 614 C CA . PRO A 1 84 ? 3.466 0.176 -2.134 1.00 56.44 84 PRO A CA 1
ATOM 615 C C . PRO A 1 84 ? 3.844 -0.303 -3.533 1.00 56.44 84 PRO A C 1
ATOM 617 O O . PRO A 1 84 ? 4.294 -1.442 -3.714 1.00 56.44 84 PRO A O 1
ATOM 620 N N . LEU A 1 85 ? 3.569 0.546 -4.527 1.00 67.75 85 LEU A N 1
ATOM 621 C CA . LEU A 1 85 ? 3.920 0.269 -5.911 1.00 67.75 85 LEU A CA 1
ATOM 622 C C . LEU A 1 85 ? 5.441 0.306 -6.015 1.00 67.75 85 LEU A C 1
ATOM 624 O O . LEU A 1 85 ? 6.072 1.308 -5.678 1.00 67.75 85 LEU A O 1
ATOM 628 N N . LYS A 1 86 ? 6.018 -0.802 -6.466 1.00 78.38 86 LYS A N 1
ATOM 629 C CA . LYS A 1 86 ? 7.444 -0.940 -6.723 1.00 78.38 86 LYS A CA 1
ATOM 6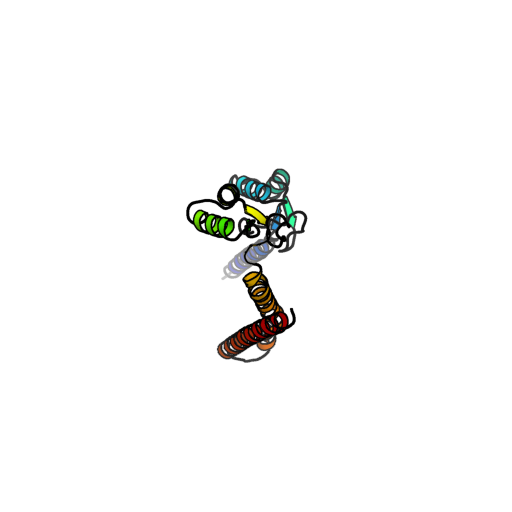30 C C . LYS A 1 86 ? 7.697 -0.762 -8.216 1.00 78.38 86 LYS A C 1
ATOM 632 O O . LYS A 1 86 ? 7.136 -1.500 -9.021 1.00 78.38 86 LYS A O 1
ATOM 637 N N . GLY A 1 87 ? 8.572 0.178 -8.572 1.00 83.81 87 GLY A N 1
ATOM 638 C CA . GLY A 1 87 ? 9.079 0.332 -9.936 1.00 83.81 87 GLY A CA 1
ATOM 639 C C . GLY A 1 87 ? 10.144 -0.724 -10.252 1.00 83.81 87 GLY A C 1
ATOM 640 O O . GLY A 1 87 ? 11.210 -0.760 -9.627 1.00 83.81 87 GLY A O 1
ATOM 641 N N . CYS A 1 88 ? 9.853 -1.591 -11.212 1.00 87.75 88 CYS A N 1
ATOM 642 C CA . CYS A 1 88 ? 10.756 -2.552 -11.836 1.00 87.75 88 CYS A CA 1
ATOM 643 C C . CYS A 1 88 ? 11.260 -1.950 -13.146 1.00 87.75 88 CYS A C 1
ATOM 645 O O . CYS A 1 88 ? 10.478 -1.770 -14.071 1.00 87.75 88 CYS A O 1
ATOM 647 N N . CYS A 1 89 ? 12.542 -1.624 -13.226 1.00 88.44 89 CYS A N 1
ATOM 648 C CA . CYS A 1 89 ? 13.142 -0.981 -14.394 1.00 88.44 89 CYS A CA 1
ATOM 649 C C . CYS A 1 89 ? 14.132 -1.938 -15.036 1.00 88.44 89 CYS A C 1
ATOM 651 O O . CYS A 1 89 ? 14.739 -2.728 -14.322 1.00 88.44 89 CYS A O 1
ATOM 653 N N . LYS A 1 90 ? 14.291 -1.858 -16.354 1.00 87.19 90 LYS A N 1
ATOM 654 C CA . LYS A 1 90 ? 15.170 -2.738 -17.129 1.00 87.19 90 LYS A CA 1
ATOM 655 C C . LYS A 1 90 ? 16.652 -2.617 -16.760 1.00 87.19 90 LYS A C 1
ATOM 657 O O . LYS A 1 90 ? 17.356 -3.623 -16.746 1.00 87.19 90 LYS A O 1
ATOM 662 N N . ASP A 1 91 ? 17.095 -1.406 -16.436 1.00 81.31 91 ASP A N 1
ATOM 663 C CA . ASP A 1 91 ? 18.476 -1.076 -16.091 1.00 81.31 91 ASP A CA 1
ATOM 664 C C . ASP A 1 91 ? 18.554 0.104 -15.096 1.00 81.31 91 ASP A C 1
ATOM 666 O O . ASP A 1 91 ? 17.539 0.642 -14.629 1.00 81.31 91 ASP A O 1
ATOM 670 N N . THR A 1 92 ? 19.780 0.485 -14.725 1.00 83.00 92 THR A N 1
ATOM 671 C CA . THR A 1 92 ? 20.050 1.537 -13.734 1.00 83.00 92 THR A CA 1
ATOM 672 C C . THR A 1 92 ? 19.699 2.920 -14.275 1.00 83.00 92 THR A C 1
ATOM 674 O O . THR A 1 92 ? 19.314 3.796 -13.505 1.00 83.00 92 THR A O 1
ATOM 677 N N . LEU A 1 93 ? 19.776 3.123 -15.594 1.00 87.06 93 LEU A N 1
ATOM 678 C CA . LEU A 1 93 ? 19.420 4.391 -16.225 1.00 87.06 93 LEU A CA 1
ATOM 679 C C . LEU A 1 93 ? 17.907 4.632 -16.129 1.00 87.06 93 LEU A C 1
ATOM 681 O O . LEU A 1 93 ? 17.490 5.697 -15.671 1.00 87.06 93 LEU A O 1
ATOM 685 N N . GLY A 1 94 ? 17.096 3.625 -16.467 1.00 89.50 94 GLY A N 1
ATOM 686 C CA . GLY A 1 94 ? 15.642 3.659 -16.293 1.00 89.50 94 GLY A CA 1
ATOM 687 C C . GLY A 1 94 ? 15.247 3.856 -14.829 1.00 89.50 94 GLY A C 1
ATOM 688 O O . GLY A 1 94 ? 14.368 4.659 -14.523 1.00 89.50 94 GLY A O 1
ATOM 689 N N . ARG A 1 95 ? 15.966 3.218 -13.895 1.00 88.00 95 ARG A N 1
ATOM 690 C CA . ARG A 1 95 ? 15.753 3.434 -12.455 1.00 88.00 95 ARG A CA 1
ATOM 691 C C . ARG A 1 95 ? 16.038 4.870 -12.018 1.00 88.00 95 ARG A C 1
ATOM 693 O O . ARG A 1 95 ? 15.184 5.475 -11.379 1.00 8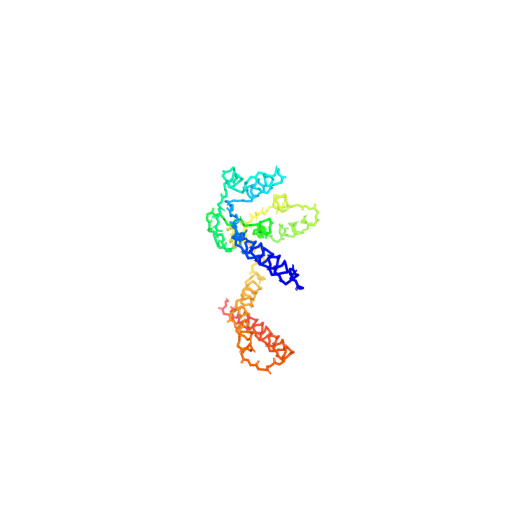8.00 95 ARG A O 1
ATOM 700 N N . ASN A 1 96 ? 17.181 5.434 -12.398 1.00 87.81 96 ASN A N 1
ATOM 701 C CA . ASN A 1 96 ? 17.534 6.810 -12.042 1.00 87.81 96 ASN A CA 1
ATOM 702 C C . ASN A 1 96 ? 16.545 7.824 -12.640 1.00 87.81 96 ASN A C 1
ATOM 704 O O . ASN A 1 96 ? 16.173 8.789 -11.971 1.00 87.81 96 ASN A O 1
ATOM 708 N N . CYS A 1 97 ? 16.082 7.590 -13.873 1.00 91.94 97 CYS A N 1
ATOM 709 C CA . CYS A 1 97 ? 15.002 8.364 -14.488 1.00 91.94 97 CYS A CA 1
ATOM 710 C C . CYS A 1 97 ? 13.722 8.282 -13.649 1.00 91.94 97 CYS A C 1
ATOM 712 O O . CYS A 1 97 ? 13.131 9.311 -13.320 1.00 91.94 97 CYS A O 1
ATOM 714 N N . TYR A 1 98 ? 13.312 7.066 -13.275 1.00 89.62 98 TYR A N 1
ATOM 715 C CA . TYR A 1 98 ? 12.090 6.826 -12.517 1.00 89.62 98 TYR A CA 1
ATOM 716 C C . TYR A 1 98 ? 12.124 7.546 -11.165 1.00 89.62 98 TYR A C 1
ATOM 718 O O . TYR A 1 98 ? 11.198 8.290 -10.838 1.00 89.62 98 TYR A O 1
ATOM 726 N N . ASP A 1 99 ? 13.230 7.406 -10.434 1.00 88.38 99 ASP A N 1
ATOM 727 C CA . ASP A 1 99 ? 13.441 8.041 -9.134 1.00 88.38 99 ASP A CA 1
ATOM 728 C C . ASP A 1 99 ? 13.507 9.575 -9.248 1.00 88.38 99 ASP A C 1
ATOM 730 O O . ASP A 1 99 ? 12.982 10.276 -8.386 1.00 88.38 99 ASP A O 1
ATOM 734 N N . SER A 1 100 ? 14.059 10.109 -10.345 1.00 90.12 100 SER A N 1
ATOM 735 C CA . SER A 1 100 ? 14.085 11.557 -10.622 1.00 90.12 100 SER A CA 1
ATOM 736 C C . SER A 1 100 ? 12.725 12.117 -11.054 1.00 90.12 100 SER A C 1
ATOM 738 O O . SER A 1 100 ? 12.470 13.309 -10.889 1.00 90.12 100 SER A O 1
ATOM 740 N N . CYS A 1 101 ? 11.847 11.279 -11.611 1.00 92.25 101 CYS A N 1
ATOM 741 C CA . CYS A 1 101 ? 10.505 11.660 -12.047 1.00 92.25 101 CYS A CA 1
ATOM 742 C C . CYS A 1 101 ? 9.500 11.701 -10.885 1.00 92.25 101 CYS A C 1
ATOM 744 O O . CYS A 1 101 ? 8.611 12.549 -10.862 1.00 92.25 101 CYS A O 1
ATOM 746 N N . LEU A 1 102 ? 9.630 10.811 -9.896 1.00 87.00 102 LEU A N 1
ATOM 747 C CA . LEU A 1 102 ? 8.682 10.697 -8.77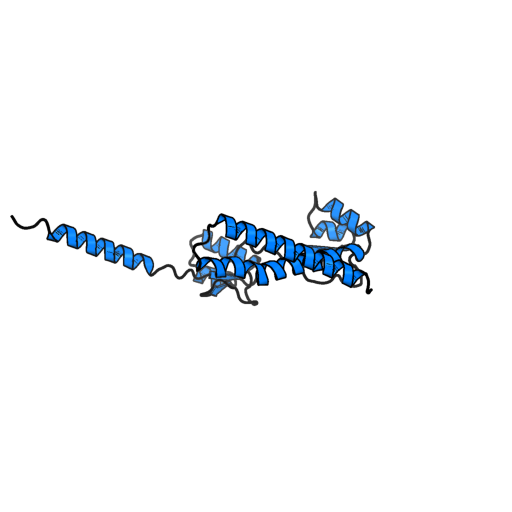9 1.00 87.00 102 LEU A CA 1
ATOM 748 C C . LEU A 1 102 ? 8.435 11.979 -7.954 1.00 87.00 102 LEU A C 1
ATOM 750 O O . LEU A 1 102 ? 7.295 12.156 -7.528 1.00 87.00 102 LEU A O 1
ATOM 754 N N . PRO A 1 103 ? 9.413 12.877 -7.711 1.00 86.50 103 PRO A N 1
ATOM 755 C CA . PRO A 1 103 ? 9.185 14.100 -6.939 1.00 86.50 103 PRO A CA 1
ATOM 756 C C . PRO A 1 103 ? 8.158 15.051 -7.565 1.00 86.50 103 PRO A C 1
ATOM 758 O O . PRO A 1 103 ? 7.509 15.806 -6.845 1.00 86.50 103 PRO A O 1
ATOM 761 N N . THR A 1 104 ? 8.018 15.033 -8.893 1.00 85.44 104 THR A N 1
ATOM 762 C CA . THR A 1 104 ? 7.132 15.938 -9.648 1.00 85.44 104 THR A CA 1
ATOM 763 C C . THR A 1 104 ? 6.029 15.203 -10.412 1.00 85.44 104 THR A C 1
ATOM 765 O O . THR A 1 104 ? 5.067 15.827 -10.859 1.00 85.44 104 THR A O 1
ATOM 768 N N . GLY A 1 105 ? 6.151 13.885 -10.563 1.00 84.06 105 GLY A N 1
ATOM 769 C CA . GLY A 1 105 ? 5.239 13.029 -11.307 1.00 84.06 105 GLY A CA 1
ATOM 770 C C . GLY A 1 105 ? 4.457 12.056 -10.429 1.00 84.06 105 GLY A C 1
ATOM 771 O O . GLY A 1 105 ? 4.421 12.136 -9.205 1.00 84.06 105 GLY A O 1
ATOM 772 N N . SER A 1 106 ? 3.802 11.096 -11.081 1.00 84.19 106 SER A N 1
ATOM 773 C CA . SER A 1 106 ? 3.144 9.980 -10.398 1.00 84.19 106 SER A CA 1
ATOM 774 C C . SER A 1 106 ? 3.712 8.640 -10.879 1.00 84.19 106 SER A C 1
ATOM 776 O O . SER A 1 106 ? 4.214 8.560 -12.004 1.00 84.19 106 SER A O 1
ATOM 778 N N . PRO A 1 107 ? 3.627 7.565 -10.067 1.00 82.75 107 PRO A N 1
ATOM 779 C CA . PRO A 1 107 ? 4.299 6.294 -10.351 1.00 82.75 107 PRO A CA 1
ATOM 780 C C . PRO A 1 107 ? 4.008 5.718 -11.740 1.00 82.75 107 PRO A C 1
ATOM 782 O O . PRO A 1 107 ? 4.908 5.224 -12.412 1.00 82.75 107 PRO A O 1
ATOM 785 N N . ARG A 1 108 ? 2.752 5.783 -12.204 1.00 86.38 108 ARG A N 1
ATOM 786 C CA . ARG A 1 108 ? 2.343 5.208 -13.497 1.00 86.38 108 ARG A CA 1
ATOM 787 C C . ARG A 1 108 ? 2.953 5.959 -14.696 1.00 86.38 108 ARG A C 1
ATOM 789 O O . ARG A 1 108 ? 3.650 5.305 -15.464 1.00 86.38 108 ARG A O 1
ATOM 796 N N . PRO A 1 109 ? 2.772 7.287 -14.842 1.00 89.88 109 PRO A N 1
ATOM 797 C CA . PRO A 1 109 ? 3.452 8.073 -15.872 1.00 89.88 109 PRO A CA 1
ATOM 798 C C . PRO A 1 109 ? 4.974 7.952 -15.844 1.00 89.88 109 PRO A C 1
ATOM 800 O O . PRO A 1 109 ? 5.578 7.788 -16.898 1.00 89.88 109 PRO A O 1
ATOM 803 N N . CYS A 1 110 ? 5.590 7.982 -14.658 1.00 90.88 110 CYS A N 1
ATOM 804 C CA . CYS A 1 110 ? 7.043 7.857 -14.539 1.00 90.88 110 CYS A CA 1
ATOM 805 C C . CYS A 1 110 ? 7.539 6.492 -15.021 1.00 90.88 110 CYS A C 1
ATOM 807 O O . CYS A 1 110 ? 8.585 6.407 -15.654 1.00 90.88 110 CYS A O 1
ATOM 809 N N . ALA A 1 111 ? 6.780 5.424 -14.771 1.00 90.31 111 ALA A N 1
ATOM 810 C CA . ALA A 1 111 ? 7.145 4.094 -15.239 1.00 90.31 111 ALA A CA 1
ATOM 811 C C . ALA A 1 111 ? 7.102 4.012 -16.767 1.00 90.31 111 ALA A C 1
ATOM 813 O O . ALA A 1 111 ? 8.057 3.545 -17.373 1.00 90.31 111 ALA A O 1
ATOM 814 N N . THR A 1 112 ? 6.054 4.553 -17.393 1.00 91.00 112 THR A N 1
ATOM 815 C CA . THR A 1 112 ? 5.980 4.640 -18.857 1.00 91.00 112 THR A CA 1
ATOM 816 C C . 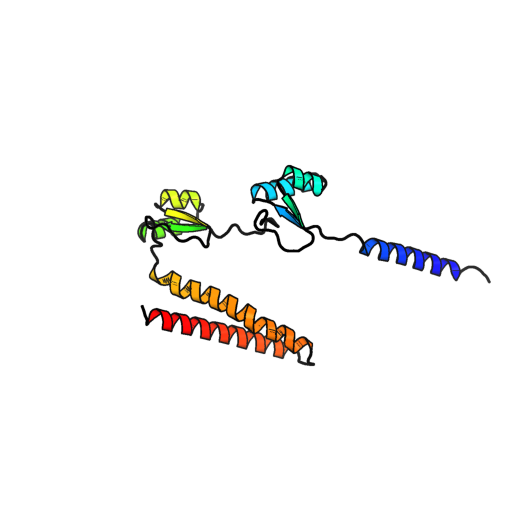THR A 1 112 ? 7.113 5.488 -19.440 1.00 91.00 112 THR A C 1
ATOM 818 O O . THR A 1 112 ? 7.704 5.099 -20.440 1.00 91.00 112 THR A O 1
ATOM 821 N N . LEU A 1 113 ? 7.425 6.633 -18.823 1.00 93.62 113 LEU A N 1
ATOM 822 C CA . LEU A 1 113 ? 8.466 7.551 -19.297 1.00 93.62 113 LEU A CA 1
ATOM 823 C C . LEU A 1 113 ? 9.869 6.933 -19.233 1.00 93.62 113 LEU A C 1
ATOM 825 O O . LEU A 1 113 ? 10.690 7.184 -20.110 1.00 93.62 113 LEU A O 1
ATOM 829 N N . CYS A 1 114 ? 10.135 6.144 -18.195 1.00 92.44 114 CYS A N 1
ATOM 830 C CA . CYS A 1 114 ? 11.470 5.653 -17.864 1.00 92.44 114 CYS A CA 1
ATOM 831 C C . CYS A 1 114 ? 11.691 4.168 -18.199 1.00 92.44 114 CYS A C 1
ATOM 833 O O . CYS A 1 114 ? 12.637 3.575 -17.686 1.00 92.44 114 CYS A O 1
ATOM 835 N N . ASP A 1 115 ? 10.825 3.569 -19.026 1.00 91.50 115 ASP A N 1
ATOM 836 C CA . ASP A 1 115 ? 10.863 2.142 -19.398 1.00 91.50 115 ASP A CA 1
ATOM 837 C C . ASP A 1 115 ? 10.890 1.207 -18.168 1.00 91.50 115 ASP A C 1
ATOM 839 O O . ASP A 1 115 ? 11.723 0.309 -18.004 1.00 91.50 115 ASP A O 1
ATOM 843 N N . CYS A 1 116 ? 9.971 1.474 -17.239 1.00 91.44 116 CYS A N 1
ATOM 844 C CA . CYS A 1 116 ? 9.748 0.685 -16.038 1.00 91.44 116 CYS A CA 1
ATOM 845 C C . CYS A 1 116 ? 8.308 0.159 -15.974 1.00 91.44 116 CYS A C 1
ATOM 847 O O . CYS A 1 116 ? 7.381 0.656 -16.612 1.00 91.44 116 CYS A O 1
ATOM 849 N N . ILE A 1 117 ? 8.096 -0.831 -15.112 1.00 88.94 117 ILE A N 1
ATOM 850 C CA . ILE A 1 117 ? 6.797 -1.416 -14.796 1.00 88.94 117 ILE A CA 1
ATOM 851 C C . ILE A 1 117 ? 6.552 -1.266 -13.301 1.00 88.94 117 ILE A C 1
ATOM 853 O O . ILE A 1 117 ? 7.418 -1.570 -12.487 1.00 88.94 117 ILE A O 1
ATOM 857 N N . ASN A 1 118 ? 5.350 -0.844 -12.918 1.00 86.06 118 ASN A N 1
ATOM 858 C CA . ASN A 1 118 ? 4.945 -0.868 -11.518 1.00 86.06 118 ASN A CA 1
ATOM 859 C C . ASN A 1 118 ? 4.316 -2.211 -11.158 1.00 86.06 118 ASN A C 1
ATOM 861 O O . ASN A 1 118 ? 3.336 -2.621 -11.778 1.00 86.06 118 ASN A O 1
ATOM 865 N N . VAL A 1 119 ? 4.821 -2.845 -10.105 1.00 81.94 119 VAL A N 1
ATOM 866 C CA . VAL A 1 119 ? 4.225 -4.040 -9.503 1.00 81.94 119 VAL A CA 1
ATOM 867 C C . VAL A 1 119 ? 3.758 -3.732 -8.085 1.00 81.94 119 VAL A C 1
ATOM 869 O O . VAL A 1 119 ? 4.319 -2.879 -7.395 1.00 81.94 119 VAL A O 1
ATOM 872 N N . TYR A 1 120 ? 2.711 -4.413 -7.632 1.00 73.19 120 TYR A N 1
ATOM 873 C CA . TYR A 1 120 ? 2.277 -4.319 -6.240 1.00 73.19 120 TYR A CA 1
ATOM 874 C C . TYR A 1 120 ? 3.222 -5.128 -5.355 1.00 73.19 120 TYR A C 1
ATOM 876 O O . TYR A 1 120 ? 3.418 -6.312 -5.606 1.00 73.19 120 TYR A O 1
ATOM 884 N N . SER A 1 121 ? 3.786 -4.535 -4.304 1.00 57.69 121 SER A N 1
ATOM 885 C CA . SER A 1 121 ? 4.536 -5.319 -3.312 1.00 57.69 121 SER A CA 1
ATOM 886 C C . SER A 1 121 ? 3.604 -6.351 -2.652 1.00 57.69 121 SER A C 1
ATOM 888 O O . SER A 1 121 ? 2.479 -5.981 -2.305 1.00 57.69 121 SER A O 1
ATOM 890 N N . PRO A 1 122 ? 4.017 -7.623 -2.481 1.00 53.16 122 PRO A N 1
ATOM 891 C CA . PRO A 1 122 ? 5.388 -8.153 -2.540 1.00 53.16 122 PRO A CA 1
ATOM 892 C C . PRO A 1 122 ? 5.800 -8.803 -3.883 1.00 53.16 122 PRO A C 1
ATOM 894 O O . PRO A 1 122 ? 6.731 -9.606 -3.902 1.00 53.16 122 PRO A O 1
ATOM 897 N N . LEU A 1 123 ? 5.126 -8.511 -5.001 1.00 66.19 123 LEU A N 1
ATOM 898 C CA . LEU A 1 123 ? 5.391 -9.171 -6.287 1.00 66.19 123 LEU A CA 1
ATOM 899 C C . LEU A 1 123 ? 6.833 -8.964 -6.778 1.00 66.19 123 LEU A C 1
ATOM 901 O O . LEU A 1 123 ? 7.399 -7.870 -6.704 1.00 66.19 123 LEU A O 1
ATOM 905 N N . THR A 1 124 ? 7.408 -10.036 -7.322 1.00 74.75 124 THR A N 1
ATOM 906 C CA . THR A 1 124 ? 8.729 -10.038 -7.956 1.00 74.75 124 THR A CA 1
ATOM 907 C C . THR A 1 124 ? 8.674 -9.337 -9.312 1.00 74.75 124 THR A C 1
ATOM 909 O O . THR A 1 124 ? 7.677 -9.412 -10.029 1.00 74.75 124 THR A O 1
ATOM 912 N N . CYS A 1 125 ? 9.760 -8.658 -9.680 1.00 81.06 125 CYS A N 1
ATOM 913 C CA . CYS A 1 125 ? 9.862 -8.039 -10.994 1.00 81.06 125 CYS A CA 1
ATOM 914 C C . CYS A 1 125 ? 9.945 -9.093 -12.108 1.00 81.06 125 CYS A C 1
ATOM 916 O O . CYS A 1 125 ? 10.590 -10.127 -11.915 1.00 81.06 125 CYS A O 1
ATOM 918 N N . PRO A 1 126 ? 9.332 -8.838 -13.277 1.00 82.56 126 PRO A N 1
ATOM 919 C CA . PRO A 1 126 ? 9.421 -9.750 -14.406 1.00 82.56 126 PRO A CA 1
ATOM 920 C C . PRO A 1 126 ? 10.864 -9.827 -14.938 1.00 82.56 126 PRO A C 1
ATOM 922 O O . PRO A 1 126 ? 11.601 -8.844 -14.828 1.00 82.56 126 PRO A O 1
ATOM 925 N N . PRO A 1 127 ? 11.260 -10.939 -15.591 1.00 76.19 127 PRO A N 1
ATOM 926 C CA . PRO A 1 127 ? 12.610 -11.107 -16.143 1.00 76.19 127 PRO A CA 1
ATOM 927 C C . PRO A 1 127 ? 13.022 -10.026 -17.151 1.00 76.19 127 PRO A C 1
ATOM 929 O O . PRO A 1 127 ? 14.204 -9.775 -17.340 1.00 76.19 127 PRO A O 1
ATOM 932 N N . THR A 1 128 ? 12.049 -9.379 -17.795 1.00 77.75 128 THR A N 1
ATOM 933 C CA . THR A 1 128 ? 12.277 -8.290 -18.753 1.00 77.75 128 THR A CA 1
ATOM 934 C C . THR A 1 128 ? 12.663 -6.968 -18.088 1.00 77.75 128 THR A C 1
ATOM 936 O O . THR A 1 128 ? 13.237 -6.113 -18.752 1.00 77.75 128 THR A O 1
ATOM 939 N N . HIS A 1 129 ? 12.347 -6.799 -16.799 1.00 81.56 129 HIS A N 1
ATOM 940 C CA . HIS A 1 129 ? 12.624 -5.594 -16.013 1.00 81.56 129 HIS A CA 1
ATOM 941 C C . HIS A 1 129 ? 13.203 -5.994 -14.650 1.00 81.56 129 HIS A C 1
ATOM 943 O O . HIS A 1 129 ? 12.563 -5.770 -13.614 1.00 81.56 129 HIS A O 1
ATOM 949 N N . PRO A 1 130 ? 14.373 -6.661 -14.632 1.00 69.81 130 PRO A N 1
ATOM 950 C CA . PRO A 1 130 ? 14.979 -7.122 -13.394 1.00 69.81 130 PRO A CA 1
ATOM 951 C C . PRO A 1 130 ? 15.263 -5.905 -12.515 1.00 69.81 130 PRO A C 1
ATOM 953 O O . PRO A 1 130 ? 15.761 -4.900 -12.998 1.00 69.81 130 PRO A O 1
ATOM 956 N N . SER A 1 131 ? 14.934 -5.951 -11.220 1.00 64.31 131 SER A N 1
ATOM 957 C CA . SER A 1 131 ? 15.244 -4.827 -10.324 1.00 64.31 131 SER A CA 1
ATOM 958 C C . SER A 1 131 ? 16.736 -4.496 -10.420 1.00 64.31 131 SER A C 1
ATOM 960 O O . SER A 1 131 ? 17.547 -5.235 -9.873 1.00 64.31 131 SER A O 1
ATOM 962 N N . SER A 1 132 ? 17.086 -3.384 -11.076 1.00 54.62 132 SER A N 1
ATOM 963 C CA . SER A 1 132 ? 18.481 -2.997 -11.357 1.00 54.62 132 SER A CA 1
ATOM 964 C C . SER A 1 132 ? 19.367 -2.742 -10.122 1.00 54.62 132 SER A C 1
ATOM 966 O O . SER A 1 132 ? 20.531 -2.388 -10.251 1.00 54.62 132 SER A O 1
ATOM 968 N N . ASN A 1 133 ? 18.839 -2.984 -8.917 1.00 48.94 133 ASN A N 1
ATOM 969 C CA . ASN A 1 133 ? 19.551 -2.936 -7.643 1.00 48.94 133 ASN A CA 1
ATOM 970 C C . ASN A 1 133 ? 19.564 -4.330 -6.991 1.00 48.94 133 ASN A C 1
ATOM 972 O O . ASN A 1 133 ? 19.217 -4.477 -5.815 1.00 48.94 133 ASN A O 1
ATOM 976 N N . MET A 1 134 ? 19.938 -5.370 -7.746 1.00 41.25 134 MET A N 1
ATOM 977 C CA . MET A 1 134 ? 20.070 -6.743 -7.228 1.00 41.25 134 MET A CA 1
ATOM 978 C C . MET A 1 134 ? 21.055 -6.882 -6.051 1.00 41.25 134 MET A C 1
ATOM 980 O O . MET A 1 134 ? 21.089 -7.942 -5.435 1.00 41.25 134 MET A O 1
ATOM 984 N N . LEU A 1 135 ? 21.804 -5.834 -5.688 1.00 45.16 135 LEU A N 1
ATOM 985 C CA . LEU A 1 135 ? 22.765 -5.877 -4.586 1.00 45.16 135 LEU A CA 1
ATOM 986 C C . LEU A 1 135 ? 22.251 -5.294 -3.254 1.00 45.16 135 LEU A C 1
ATOM 988 O O . LEU A 1 135 ? 22.712 -5.716 -2.200 1.00 45.16 135 LEU A O 1
ATOM 992 N N . GLU A 1 136 ? 21.258 -4.396 -3.248 1.00 43.75 136 GLU A N 1
ATOM 993 C CA . GLU A 1 136 ? 20.824 -3.727 -2.000 1.00 43.75 136 GLU A CA 1
ATOM 994 C C . GLU A 1 136 ? 19.519 -4.292 -1.413 1.00 43.75 136 GLU A C 1
ATOM 996 O O . GLU A 1 136 ? 19.242 -4.176 -0.219 1.00 43.75 136 GLU A O 1
ATOM 1001 N N . SER A 1 137 ? 18.715 -4.976 -2.230 1.00 46.31 137 SER A N 1
ATOM 1002 C CA . SER A 1 137 ? 17.375 -5.405 -1.823 1.00 46.31 137 SER A CA 1
ATOM 1003 C C . SER A 1 137 ? 17.349 -6.707 -1.023 1.00 46.31 137 SER A C 1
ATOM 1005 O O . SER A 1 137 ? 16.415 -6.897 -0.251 1.00 46.31 137 SER A O 1
ATOM 1007 N N . SER A 1 138 ? 18.316 -7.611 -1.181 1.00 47.31 138 SER A N 1
ATOM 1008 C CA . SER A 1 138 ? 18.277 -8.891 -0.458 1.00 47.31 138 SER A CA 1
ATOM 1009 C C . SER A 1 138 ? 18.723 -8.715 0.994 1.00 47.31 138 SER A C 1
ATOM 1011 O O . SER A 1 138 ? 18.069 -9.220 1.895 1.00 47.31 138 SER A O 1
ATOM 1013 N N . GLY A 1 139 ? 19.759 -7.912 1.256 1.00 50.09 139 GLY A N 1
ATOM 1014 C CA . GLY A 1 139 ? 20.223 -7.642 2.621 1.00 50.09 139 GLY A CA 1
ATOM 1015 C C . GLY A 1 139 ? 19.281 -6.733 3.419 1.00 50.09 139 GLY A C 1
ATOM 1016 O O . GLY A 1 139 ? 18.954 -7.044 4.562 1.00 50.09 139 GLY A O 1
ATOM 1017 N N . ALA A 1 140 ? 18.811 -5.629 2.824 1.00 52.25 140 ALA A N 1
ATOM 1018 C CA . ALA A 1 140 ? 18.000 -4.635 3.532 1.00 52.25 140 ALA A CA 1
ATOM 1019 C C . ALA A 1 140 ? 16.557 -5.103 3.788 1.00 52.25 140 ALA A C 1
ATOM 1021 O O . ALA A 1 140 ? 16.040 -4.902 4.886 1.00 52.25 140 ALA A O 1
ATOM 1022 N N . ILE A 1 141 ? 15.923 -5.777 2.818 1.00 56.16 141 ILE A N 1
ATOM 1023 C CA . ILE A 1 141 ? 14.542 -6.263 2.969 1.00 56.16 141 ILE A CA 1
ATOM 1024 C C . ILE A 1 141 ? 14.482 -7.464 3.921 1.00 56.16 141 ILE A C 1
ATOM 1026 O O . ILE A 1 141 ? 13.606 -7.503 4.782 1.00 56.16 141 ILE A O 1
ATOM 1030 N N . ILE A 1 142 ? 15.428 -8.411 3.831 1.00 60.69 142 ILE A N 1
ATOM 1031 C CA . ILE A 1 142 ? 15.501 -9.534 4.784 1.00 60.69 142 ILE A CA 1
ATOM 1032 C C . ILE A 1 142 ? 15.747 -9.007 6.203 1.00 60.69 142 ILE A C 1
ATOM 1034 O O . ILE A 1 142 ? 15.142 -9.500 7.152 1.00 60.69 142 ILE A O 1
ATOM 1038 N N . ASN A 1 143 ? 16.573 -7.968 6.358 1.00 69.69 143 ASN A N 1
ATOM 1039 C CA . ASN A 1 143 ? 16.823 -7.342 7.652 1.00 69.69 143 ASN A CA 1
ATOM 1040 C C . ASN A 1 143 ? 15.581 -6.642 8.231 1.00 69.69 143 ASN A C 1
ATOM 1042 O O . ASN A 1 143 ? 15.326 -6.782 9.421 1.00 69.69 143 ASN A O 1
ATOM 1046 N N . GLU A 1 144 ? 14.799 -5.929 7.415 1.00 74.81 144 GLU A N 1
ATOM 1047 C CA . GLU A 1 144 ? 13.543 -5.286 7.840 1.00 74.81 144 GLU A CA 1
ATOM 1048 C C . GLU A 1 144 ? 12.491 -6.312 8.283 1.00 74.81 144 GLU A C 1
ATOM 1050 O O . GLU A 1 144 ? 11.978 -6.226 9.399 1.00 74.81 144 GLU A O 1
ATOM 1055 N N . TYR A 1 145 ? 12.230 -7.345 7.475 1.00 75.19 145 TYR A N 1
ATOM 1056 C CA . TYR A 1 145 ? 11.285 -8.399 7.865 1.00 75.19 145 TYR A CA 1
ATOM 1057 C C . TYR A 1 145 ? 11.770 -9.198 9.079 1.00 75.19 145 TYR A C 1
ATOM 1059 O O . TYR A 1 145 ? 10.967 -9.529 9.949 1.00 75.19 145 TYR A O 1
ATOM 1067 N N . CYS A 1 146 ? 13.074 -9.472 9.179 1.00 82.62 146 CYS A N 1
ATOM 1068 C CA . CYS A 1 146 ? 13.653 -10.126 10.351 1.00 82.62 146 CYS A CA 1
ATOM 1069 C C . CYS A 1 146 ? 13.478 -9.271 11.610 1.00 82.62 146 CYS A C 1
ATOM 1071 O O . CYS A 1 146 ? 13.079 -9.796 12.649 1.00 82.62 146 CYS A O 1
ATOM 1073 N N . LYS A 1 147 ? 13.730 -7.957 11.525 1.00 82.94 147 LYS A N 1
ATOM 1074 C CA . LYS A 1 147 ? 13.549 -7.035 12.652 1.00 82.94 147 LYS A CA 1
ATOM 1075 C C . LYS A 1 147 ? 12.101 -7.029 13.119 1.00 82.94 147 LYS A C 1
ATOM 1077 O O . LYS A 1 147 ? 11.879 -7.275 14.298 1.00 82.94 147 LYS A O 1
ATOM 1082 N N . LEU A 1 148 ? 11.150 -6.832 12.200 1.00 82.56 148 LEU A N 1
ATOM 1083 C CA . LEU A 1 148 ? 9.713 -6.798 12.500 1.00 82.56 148 LEU A CA 1
ATOM 1084 C C . LEU A 1 148 ? 9.197 -8.131 13.067 1.00 82.56 148 LEU A C 1
ATOM 1086 O O . LEU A 1 148 ? 8.413 -8.147 14.016 1.00 82.56 148 LEU A O 1
ATOM 1090 N N . GLY A 1 149 ? 9.647 -9.258 12.511 1.00 81.88 149 GLY A N 1
ATOM 1091 C CA . GLY A 1 149 ? 9.282 -10.588 13.002 1.00 81.88 149 GLY A CA 1
ATOM 1092 C C . GLY A 1 149 ? 9.870 -10.894 14.383 1.00 81.88 149 GLY A C 1
ATOM 1093 O O . GLY A 1 149 ? 9.180 -11.432 15.243 1.00 81.88 149 GLY A O 1
ATOM 1094 N N . CYS A 1 150 ? 11.128 -10.517 14.625 1.00 85.88 150 CYS A N 1
ATOM 1095 C CA . CYS A 1 150 ? 11.789 -10.736 15.910 1.00 85.88 150 CYS A CA 1
ATOM 1096 C C . CYS A 1 150 ? 11.159 -9.889 17.019 1.00 85.88 150 CYS A C 1
ATOM 1098 O O . CYS A 1 150 ? 10.863 -10.416 18.089 1.00 85.88 150 CYS A O 1
ATOM 1100 N N . THR A 1 151 ? 10.893 -8.602 16.770 1.00 85.44 151 THR A N 1
ATOM 1101 C CA . THR A 1 151 ? 10.272 -7.739 17.783 1.00 85.44 151 THR A CA 1
ATOM 1102 C C . THR A 1 151 ? 8.858 -8.188 18.130 1.00 85.44 151 THR A C 1
ATOM 1104 O O . THR A 1 151 ? 8.564 -8.320 19.315 1.00 85.44 151 THR A O 1
ATOM 1107 N N . SER A 1 152 ? 8.028 -8.515 17.135 1.00 83.44 152 SER A N 1
ATOM 1108 C CA . SER A 1 152 ? 6.659 -9.001 17.385 1.00 83.44 152 SER A CA 1
ATOM 1109 C C . SER A 1 152 ? 6.616 -10.368 18.074 1.00 83.44 152 SER A C 1
ATOM 1111 O O . SER A 1 152 ? 5.773 -10.613 18.929 1.00 83.44 152 SER A O 1
ATOM 1113 N N . SER A 1 153 ? 7.538 -11.279 17.750 1.00 83.00 153 SER A N 1
ATOM 1114 C CA . SER A 1 153 ? 7.542 -12.610 18.366 1.00 83.00 153 SER A CA 1
ATOM 1115 C C . SER A 1 153 ? 8.186 -12.645 19.753 1.00 83.00 153 SER A C 1
ATOM 1117 O O . SER A 1 153 ? 7.820 -13.503 20.555 1.00 83.00 153 SER A O 1
ATOM 1119 N N . VAL A 1 154 ? 9.187 -11.799 20.016 1.00 81.00 154 VAL A N 1
ATOM 1120 C CA . VAL A 1 154 ? 10.040 -11.898 21.214 1.00 81.00 154 VAL A CA 1
ATOM 1121 C C . VAL A 1 154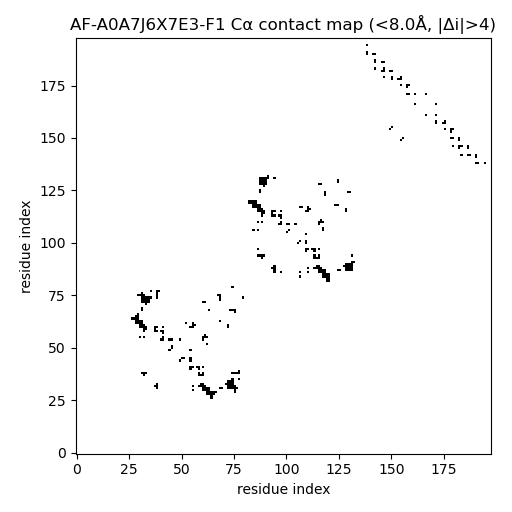 ? 9.803 -10.740 22.178 1.00 81.00 154 VAL A C 1
ATOM 1123 O O . VAL A 1 154 ? 9.656 -10.967 23.377 1.00 81.00 154 VAL A O 1
ATOM 1126 N N . CYS A 1 155 ? 9.752 -9.503 21.680 1.00 84.62 155 CYS A N 1
ATOM 1127 C CA . CYS A 1 155 ? 9.686 -8.324 22.543 1.00 84.62 155 CYS A CA 1
ATOM 1128 C C . CYS A 1 155 ? 8.264 -8.049 23.062 1.00 84.62 155 CYS A C 1
ATOM 1130 O O . CYS A 1 155 ? 8.127 -7.578 24.188 1.00 84.62 155 CYS A O 1
ATOM 1132 N N . ASP A 1 156 ? 7.212 -8.439 22.330 1.00 76.62 156 ASP A N 1
ATOM 1133 C CA . ASP A 1 156 ? 5.811 -8.310 22.786 1.00 76.62 156 ASP A CA 1
ATOM 1134 C C . ASP A 1 156 ? 5.514 -9.161 24.043 1.00 76.62 156 ASP A C 1
ATOM 1136 O O . ASP A 1 156 ? 4.663 -8.826 24.880 1.00 76.62 156 ASP A O 1
ATOM 1140 N N . ALA A 1 157 ? 6.263 -10.254 24.231 1.00 71.56 157 ALA A N 1
ATOM 1141 C CA . ALA A 1 157 ? 6.165 -11.096 25.420 1.00 71.56 157 ALA A CA 1
ATOM 1142 C C . ALA A 1 157 ? 6.707 -10.396 26.682 1.00 71.56 157 ALA A C 1
ATOM 1144 O O . ALA A 1 157 ? 6.212 -10.651 27.783 1.00 71.56 157 ALA A O 1
ATOM 1145 N N . ILE A 1 158 ? 7.666 -9.471 26.544 1.00 74.44 158 ILE A N 1
ATOM 1146 C CA . ILE A 1 158 ? 8.265 -8.723 27.666 1.00 74.44 158 ILE A CA 1
ATOM 1147 C C . ILE A 1 158 ? 7.225 -7.787 28.294 1.00 74.44 158 ILE A C 1
ATOM 1149 O O . ILE A 1 158 ? 7.107 -7.713 29.517 1.00 74.44 158 ILE A O 1
ATOM 1153 N N . THR A 1 159 ? 6.391 -7.151 27.468 1.00 65.00 159 THR A N 1
ATOM 1154 C CA . THR A 1 159 ? 5.287 -6.291 27.923 1.00 65.00 159 THR A CA 1
ATOM 1155 C C . THR A 1 159 ? 4.157 -7.088 28.581 1.00 65.00 159 THR A C 1
ATOM 1157 O O . THR A 1 159 ? 3.421 -6.559 29.411 1.00 65.00 159 THR A O 1
ATOM 1160 N N . THR A 1 160 ? 3.999 -8.362 28.214 1.00 61.97 160 THR A N 1
ATOM 1161 C CA . THR A 1 160 ? 2.931 -9.233 28.728 1.00 61.97 160 THR A CA 1
ATOM 1162 C C . THR A 1 160 ? 3.327 -9.911 30.040 1.00 61.97 160 THR A C 1
ATOM 1164 O O . THR A 1 160 ? 2.508 -10.016 30.947 1.00 61.97 160 THR A O 1
ATOM 1167 N N . THR A 1 161 ? 4.590 -10.316 30.176 1.00 56.19 161 THR A N 1
ATOM 1168 C CA . THR A 1 161 ? 5.088 -11.035 31.361 1.00 56.19 161 THR A CA 1
ATOM 1169 C C . THR A 1 161 ? 5.245 -10.106 32.573 1.00 56.19 161 THR A C 1
ATOM 1171 O O . THR A 1 161 ? 4.988 -10.522 33.699 1.00 56.19 161 THR A O 1
ATOM 1174 N N . ASN A 1 162 ? 5.579 -8.826 32.355 1.00 55.78 162 ASN A N 1
ATOM 1175 C CA . ASN A 1 162 ? 5.753 -7.838 33.429 1.00 55.78 162 ASN A CA 1
ATOM 1176 C C . A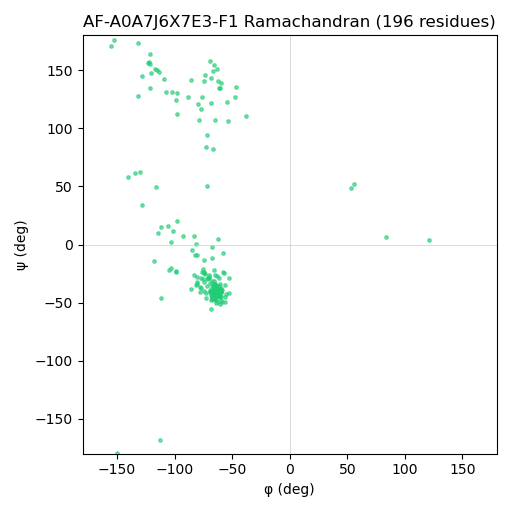SN A 1 162 ? 4.454 -7.197 33.939 1.00 55.78 162 ASN A C 1
ATOM 1178 O O . ASN A 1 162 ? 4.481 -6.555 34.980 1.00 55.78 162 ASN A O 1
ATOM 1182 N N . LYS A 1 163 ? 3.301 -7.410 33.287 1.00 53.47 163 LYS A N 1
ATOM 1183 C CA . LYS A 1 163 ? 1.996 -6.987 33.841 1.00 53.47 163 LYS A CA 1
ATOM 1184 C C . LYS A 1 163 ? 1.583 -7.774 35.091 1.00 53.47 163 LYS A C 1
ATOM 1186 O O . LYS A 1 163 ? 0.639 -7.378 35.765 1.00 53.47 163 LYS A O 1
ATOM 1191 N N . ASN A 1 164 ? 2.286 -8.869 35.389 1.00 54.50 164 ASN A N 1
ATOM 1192 C CA . ASN A 1 164 ? 2.024 -9.741 36.533 1.00 54.50 164 ASN A CA 1
ATOM 1193 C C . ASN A 1 164 ? 3.009 -9.527 37.700 1.00 54.50 164 ASN A C 1
ATOM 1195 O O . ASN A 1 164 ? 2.914 -10.240 38.698 1.00 54.50 164 ASN A O 1
ATOM 1199 N N . SER A 1 165 ? 3.936 -8.572 37.583 1.00 57.06 165 SER A N 1
ATOM 1200 C CA . SER A 1 165 ? 4.979 -8.281 38.573 1.00 57.06 165 SER A CA 1
ATOM 1201 C C . SER A 1 165 ? 4.968 -6.784 38.905 1.00 57.06 165 SER A C 1
ATOM 1203 O O . SER A 1 165 ? 4.718 -5.970 38.023 1.00 57.06 165 SER A O 1
ATOM 1205 N N . ASP A 1 166 ? 5.259 -6.416 40.156 1.00 58.91 166 ASP A N 1
ATOM 1206 C CA . ASP A 1 166 ? 5.320 -5.031 40.675 1.00 58.91 166 ASP A CA 1
ATOM 1207 C C . ASP A 1 166 ? 6.565 -4.261 40.150 1.00 58.91 166 ASP A C 1
ATOM 1209 O O . ASP A 1 166 ? 7.374 -3.728 40.906 1.00 58.91 166 ASP A O 1
ATOM 1213 N N . VAL A 1 167 ? 6.791 -4.282 38.831 1.00 57.97 167 VAL A N 1
ATOM 1214 C CA . VAL A 1 167 ? 7.963 -3.689 38.161 1.00 57.97 167 VAL A CA 1
ATOM 1215 C C . VAL A 1 167 ? 7.586 -2.314 37.611 1.00 57.97 167 VAL A C 1
ATOM 1217 O O . VAL A 1 167 ? 6.570 -2.170 36.928 1.00 57.97 167 VAL A O 1
ATOM 1220 N N . SER A 1 168 ? 8.402 -1.294 37.896 1.00 61.22 168 SER A N 1
ATOM 1221 C CA . SER A 1 168 ? 8.157 0.077 37.429 1.00 61.22 168 SER A CA 1
ATOM 1222 C C . SER A 1 168 ? 8.165 0.161 35.900 1.00 61.22 168 SER A C 1
ATOM 1224 O O . SER A 1 168 ? 9.016 -0.430 35.237 1.00 61.22 168 SER A O 1
ATOM 1226 N N . GLU A 1 169 ? 7.262 0.967 35.329 1.00 58.91 169 GLU A N 1
ATOM 1227 C CA . GLU A 1 169 ? 7.116 1.161 33.874 1.00 58.91 169 GLU A CA 1
ATOM 1228 C C . GLU A 1 169 ? 8.438 1.538 33.168 1.00 58.91 169 GLU A C 1
ATOM 1230 O O . GLU A 1 169 ? 8.651 1.171 32.011 1.00 58.91 169 GLU A O 1
ATOM 1235 N N . GLY A 1 170 ? 9.354 2.211 33.878 1.00 59.41 170 GLY A N 1
ATOM 1236 C CA . GLY A 1 170 ? 10.685 2.570 33.377 1.00 59.41 170 GLY A CA 1
ATOM 1237 C C . GLY A 1 170 ? 11.591 1.369 33.077 1.00 59.41 170 GLY A C 1
ATOM 1238 O O . GLY A 1 170 ? 12.272 1.366 32.054 1.00 59.41 170 GLY A O 1
ATOM 1239 N N . GLU A 1 171 ? 11.544 0.317 33.897 1.00 61.75 171 GLU A N 1
ATOM 1240 C CA . GLU A 1 171 ? 12.370 -0.890 33.723 1.00 61.75 171 GLU A CA 1
ATOM 1241 C C . GLU A 1 171 ? 11.820 -1.791 32.603 1.00 61.75 171 GLU A C 1
ATOM 1243 O O . GLU A 1 171 ? 12.568 -2.470 31.897 1.00 61.75 171 GLU A O 1
ATOM 1248 N N . VAL A 1 172 ? 10.501 -1.752 32.376 1.00 64.38 172 VAL A N 1
ATOM 1249 C CA . VAL A 1 172 ? 9.845 -2.454 31.260 1.00 64.38 172 VAL A CA 1
ATOM 1250 C C . VAL A 1 172 ? 10.227 -1.822 29.922 1.00 64.38 172 VAL A C 1
ATOM 1252 O O . VAL A 1 172 ? 10.501 -2.544 28.962 1.00 64.38 172 VAL A O 1
ATOM 1255 N N . ASN A 1 173 ? 10.277 -0.489 29.851 1.00 71.62 173 ASN A N 1
ATOM 1256 C CA . ASN A 1 173 ? 10.639 0.212 28.622 1.00 71.62 173 ASN A CA 1
ATOM 1257 C C . ASN A 1 173 ? 12.117 -0.008 28.255 1.00 71.62 173 ASN A C 1
ATOM 1259 O O . ASN A 1 173 ? 12.424 -0.296 27.100 1.00 71.62 173 ASN A O 1
ATOM 1263 N N . GLU A 1 174 ? 13.016 0.017 29.242 1.00 76.56 174 GLU A N 1
ATOM 1264 C CA . GLU A 1 174 ? 14.437 -0.297 29.045 1.00 76.56 174 GLU A CA 1
ATOM 1265 C C . GLU A 1 174 ? 14.632 -1.739 28.537 1.00 76.56 174 GLU A C 1
ATOM 1267 O O . GLU A 1 174 ? 15.334 -1.971 27.548 1.00 76.56 174 GLU A O 1
ATOM 1272 N N . ALA A 1 175 ? 13.936 -2.721 29.120 1.00 76.38 175 ALA A N 1
ATOM 1273 C CA . ALA A 1 175 ? 13.995 -4.113 28.667 1.00 76.38 175 ALA A CA 1
ATOM 1274 C C . ALA A 1 175 ? 13.487 -4.301 27.222 1.00 76.38 175 ALA A C 1
ATOM 1276 O O . ALA A 1 175 ? 14.064 -5.080 26.451 1.00 76.38 175 ALA A O 1
ATOM 1277 N N . VAL A 1 176 ? 12.435 -3.577 26.828 1.00 81.00 176 VAL A N 1
ATOM 1278 C CA . VAL A 1 176 ? 11.923 -3.581 25.449 1.00 81.00 176 VAL A CA 1
ATOM 1279 C C . VAL A 1 176 ? 12.946 -2.967 24.491 1.00 81.00 176 VAL A C 1
ATOM 1281 O O . VAL A 1 176 ? 13.216 -3.557 23.443 1.00 81.00 176 VAL A O 1
ATOM 1284 N N . GLU A 1 177 ? 13.588 -1.854 24.846 1.00 83.56 177 GLU A N 1
ATOM 1285 C CA . GLU A 1 177 ? 14.640 -1.244 24.021 1.00 83.56 177 GLU A CA 1
ATOM 1286 C C . GLU A 1 177 ? 15.855 -2.167 23.848 1.00 83.56 177 GLU A C 1
ATOM 1288 O O . GLU A 1 177 ? 16.362 -2.347 22.732 1.00 83.56 177 GLU A O 1
ATOM 1293 N N . HIS A 1 178 ? 16.283 -2.831 24.923 1.00 84.69 178 HIS A N 1
ATOM 1294 C CA . HIS A 1 178 ? 17.336 -3.843 24.866 1.00 84.69 178 HIS A CA 1
ATOM 1295 C C . HIS A 1 178 ? 16.953 -5.021 23.959 1.00 84.69 178 HIS A C 1
ATOM 1297 O O . HIS A 1 178 ? 17.791 -5.487 23.178 1.00 84.69 178 HIS A O 1
ATOM 1303 N N . CYS A 1 179 ? 15.694 -5.462 23.999 1.00 86.00 179 CYS A N 1
ATOM 1304 C CA . CYS A 1 179 ? 15.177 -6.515 23.127 1.00 86.00 179 CYS A CA 1
ATOM 1305 C C . CYS A 1 179 ? 15.167 -6.094 21.649 1.00 86.00 179 CYS A C 1
ATOM 1307 O O . CYS A 1 179 ? 15.703 -6.805 20.795 1.00 86.00 179 CYS A O 1
ATOM 1309 N N . VAL A 1 180 ? 14.649 -4.902 21.337 1.00 86.19 180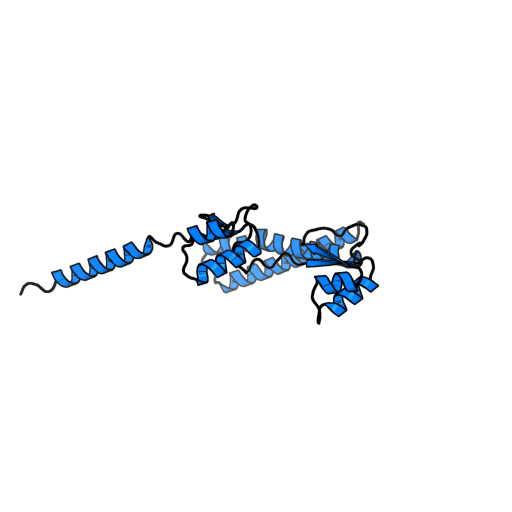 VAL A N 1
ATOM 1310 C CA . VAL A 1 180 ? 14.622 -4.345 19.971 1.00 86.19 180 VAL A CA 1
ATOM 1311 C C . VAL A 1 180 ? 16.045 -4.193 19.412 1.00 86.19 180 VAL A C 1
ATOM 1313 O O . VAL A 1 180 ? 16.314 -4.526 18.249 1.00 86.19 180 VAL A O 1
ATOM 1316 N N . SER A 1 181 ? 16.986 -3.747 20.248 1.00 85.06 181 SER A N 1
ATOM 1317 C CA . SER A 1 181 ? 18.407 -3.627 19.903 1.00 85.06 181 SER A CA 1
ATOM 1318 C C . SER A 1 181 ? 19.055 -4.992 19.635 1.00 85.06 181 SER A C 1
ATOM 1320 O O . SER A 1 181 ? 19.788 -5.153 18.652 1.00 85.06 181 SER A O 1
ATOM 1322 N N . ALA A 1 182 ? 18.749 -6.007 20.449 1.00 86.00 182 ALA A N 1
ATOM 1323 C CA . ALA A 1 182 ? 19.230 -7.374 20.258 1.00 86.00 182 ALA A CA 1
ATOM 1324 C C . ALA A 1 182 ? 18.684 -8.003 18.965 1.00 86.00 182 ALA A C 1
ATOM 1326 O O . ALA A 1 182 ? 19.471 -8.524 18.168 1.00 86.00 182 ALA A O 1
ATOM 1327 N N . CYS A 1 183 ? 17.379 -7.870 18.703 1.00 85.56 183 CYS A N 1
ATOM 1328 C CA . CYS A 1 183 ? 16.742 -8.298 17.455 1.00 85.56 183 CYS A CA 1
ATOM 1329 C C . CYS A 1 183 ? 17.406 -7.643 16.237 1.00 85.56 183 CYS A C 1
ATOM 1331 O O . CYS A 1 183 ? 17.780 -8.320 15.279 1.00 85.56 183 CYS A O 1
ATOM 1333 N N . SER A 1 184 ? 17.665 -6.337 16.305 1.00 83.12 184 SER A N 1
ATOM 1334 C CA . SER A 1 184 ? 18.355 -5.610 15.237 1.00 83.12 184 SER A CA 1
ATOM 1335 C C . SER A 1 184 ? 19.776 -6.124 14.991 1.00 83.12 184 SER A C 1
ATOM 1337 O O . SER A 1 184 ? 20.180 -6.299 13.840 1.00 83.12 184 SER A O 1
ATOM 1339 N N . LYS A 1 185 ? 20.553 -6.399 16.047 1.00 83.12 185 LYS A N 1
ATOM 1340 C CA . LYS A 1 185 ? 21.913 -6.957 15.924 1.00 83.12 185 LYS A CA 1
ATOM 1341 C C . LYS A 1 185 ? 21.905 -8.367 15.334 1.00 83.12 185 LYS A C 1
ATOM 1343 O O . LYS A 1 185 ? 22.741 -8.667 14.481 1.00 83.12 185 LYS A O 1
ATOM 1348 N N . LEU A 1 186 ? 20.968 -9.212 15.760 1.00 82.06 186 LEU A N 1
ATOM 1349 C CA . LEU A 1 186 ? 20.826 -10.587 15.287 1.00 82.06 186 LEU A CA 1
ATOM 1350 C C . LEU A 1 186 ? 20.479 -10.628 13.792 1.00 82.06 186 LEU A C 1
ATOM 1352 O O . LEU A 1 186 ? 21.167 -11.298 13.020 1.00 82.06 186 LEU A O 1
ATOM 1356 N N . CYS A 1 187 ? 19.503 -9.824 13.369 1.00 80.19 187 CYS A N 1
ATOM 1357 C CA . CYS A 1 187 ? 19.090 -9.716 11.970 1.00 80.19 187 CYS A CA 1
ATOM 1358 C C . CYS A 1 187 ? 20.199 -9.167 11.062 1.00 80.19 187 CYS A C 1
ATOM 1360 O O . CYS A 1 187 ? 20.466 -9.720 9.994 1.00 80.19 187 CYS A O 1
ATOM 1362 N N . ASN A 1 188 ? 20.940 -8.158 11.531 1.00 78.19 188 ASN A N 1
ATOM 1363 C CA . ASN A 1 188 ? 22.096 -7.628 10.807 1.00 78.19 188 ASN A CA 1
ATOM 1364 C C . ASN A 1 188 ? 23.250 -8.651 10.690 1.00 78.19 188 ASN A C 1
ATOM 1366 O O . ASN A 1 188 ? 23.993 -8.629 9.707 1.00 78.19 188 ASN A O 1
ATOM 1370 N N . LYS A 1 189 ? 23.431 -9.550 11.671 1.00 69.12 189 LYS A N 1
ATOM 1371 C CA . LYS A 1 189 ? 24.473 -10.597 11.651 1.00 69.12 189 LYS A CA 1
ATOM 1372 C C . LYS A 1 189 ? 24.095 -11.769 10.735 1.00 69.12 189 LYS A C 1
ATOM 1374 O O . LYS A 1 189 ? 24.954 -12.277 10.011 1.00 69.12 189 LYS A O 1
ATOM 1379 N N . GLY A 1 190 ? 22.814 -12.146 10.713 1.00 60.47 190 GLY A N 1
ATOM 1380 C CA . GLY A 1 190 ? 22.268 -13.133 9.776 1.00 60.47 190 GLY A CA 1
ATOM 1381 C C . GLY A 1 190 ? 22.420 -12.689 8.319 1.00 60.47 190 GLY A C 1
ATOM 1382 O O . GLY A 1 190 ? 22.928 -13.450 7.496 1.00 60.47 190 GLY A O 1
ATOM 1383 N N . ALA A 1 191 ? 22.111 -11.421 8.028 1.00 58.00 191 ALA A N 1
ATOM 1384 C CA . ALA A 1 191 ? 22.271 -10.836 6.695 1.00 58.00 191 ALA A CA 1
ATOM 1385 C C . ALA A 1 191 ? 23.726 -10.887 6.182 1.00 58.00 191 ALA A C 1
ATOM 1387 O O . ALA A 1 191 ? 23.958 -11.191 5.015 1.00 58.00 191 ALA A O 1
ATOM 1388 N N . LYS A 1 192 ? 24.719 -10.660 7.055 1.00 55.44 192 LYS A N 1
ATOM 1389 C CA . LYS A 1 192 ? 26.149 -10.763 6.698 1.00 55.44 192 LYS A CA 1
ATOM 1390 C C . LYS A 1 192 ? 26.608 -12.199 6.426 1.00 55.44 192 LYS A C 1
ATOM 1392 O O . LYS A 1 192 ? 27.481 -12.403 5.592 1.00 55.44 192 LYS A O 1
ATOM 1397 N N . THR A 1 193 ? 26.033 -13.182 7.117 1.00 52.94 193 THR A N 1
ATOM 1398 C CA . THR A 1 193 ? 26.423 -14.598 6.985 1.00 52.94 193 THR A CA 1
ATOM 1399 C C . THR A 1 193 ? 25.841 -15.220 5.709 1.00 52.94 193 THR A C 1
ATOM 1401 O O . THR A 1 193 ? 26.527 -15.974 5.023 1.00 52.94 193 THR A O 1
ATOM 1404 N N . ALA A 1 194 ? 24.614 -14.835 5.339 1.00 48.28 194 ALA A N 1
ATOM 1405 C CA . ALA A 1 194 ? 23.981 -15.225 4.076 1.00 48.28 194 ALA A CA 1
ATOM 1406 C C . ALA A 1 194 ? 24.677 -14.614 2.843 1.00 48.28 194 ALA A C 1
ATOM 1408 O O . ALA A 1 194 ? 24.728 -15.239 1.793 1.00 48.28 194 ALA A O 1
ATOM 1409 N N . LEU A 1 195 ? 25.252 -13.412 2.976 1.00 43.09 195 LEU A N 1
ATOM 1410 C CA . LEU A 1 195 ? 26.004 -12.752 1.902 1.00 43.09 195 LEU A CA 1
ATOM 1411 C C . LEU A 1 195 ? 27.389 -13.379 1.660 1.00 43.09 195 LEU A C 1
ATOM 1413 O O . LEU A 1 195 ? 27.921 -13.269 0.568 1.00 43.09 195 LEU A O 1
ATOM 1417 N N . ALA A 1 196 ? 27.975 -14.028 2.670 1.00 42.00 196 ALA A N 1
ATOM 1418 C CA . ALA A 1 196 ? 29.275 -14.696 2.560 1.00 42.00 196 ALA A CA 1
ATOM 1419 C C . ALA A 1 196 ? 29.186 -16.135 2.012 1.00 42.00 196 ALA A C 1
ATOM 1421 O O . ALA A 1 196 ? 30.212 -16.786 1.838 1.00 42.00 196 ALA A O 1
ATOM 1422 N N . SER A 1 197 ? 27.971 -16.648 1.802 1.00 45.72 197 SER A N 1
ATOM 1423 C CA . SER A 1 197 ? 27.695 -18.025 1.369 1.00 45.72 197 SER A CA 1
ATOM 1424 C C . SER A 1 197 ? 27.058 -18.115 -0.029 1.00 45.72 197 SER A C 1
ATOM 1426 O O . SER A 1 197 ? 26.646 -19.202 -0.433 1.00 45.72 197 SER A O 1
ATOM 1428 N N . ALA A 1 198 ? 27.016 -16.997 -0.765 1.00 41.28 198 ALA A N 1
ATOM 1429 C CA . ALA A 1 198 ? 26.601 -16.879 -2.166 1.00 41.28 198 ALA A CA 1
ATOM 1430 C C . ALA A 1 198 ? 27.766 -16.357 -3.018 1.00 41.28 198 ALA A C 1
ATOM 1432 O O . ALA A 1 198 ? 27.862 -16.784 -4.188 1.00 41.28 198 ALA A O 1
#

Secondary structure (DSSP, 8-state):
--SSHHHHHHHHHHHHHHHHHHTT-----EEEESSHHHHHHHHHHHHTT--HHHHHHHTTEEEESSS---TTS-B-STTS-PPPEEEEESSHHHHHHHHHHTTTS-HHHHHHHTTEEEEETTPPPPTTS--S-TTTHHHHHHHHHHHHHHIIIIIHHHHHHGGGS---HHHHHHHHHHHHHHHHHHHHHHHHHHHTT-

Foldseek 3Di:
DDDDPVVVVVVVVVVVCVVVVVVPPPLPFFKFAQDPQLQVQLVVCVVVVDDNVVSCVVSRIDTDSDPADDPRGRHRHPPPPQQDWDKQAQAVQLVVQLVVQVVPHPNVVSCVVSVIDTDGPPDADDPNRHRNCPPPCPLPVQLVVQLVVQLVVPLVVLVVVCVVDPDDPVVSVVSSVVSSVVSNVVSNVVSVVVVVVD

Solvent-accessible surface area (backbone atoms only — not comparable to full-atom values): 11124 Å² total; per-residue (Å²): 143,84,78,70,73,61,60,59,52,52,55,52,51,51,51,47,51,52,54,60,59,61,71,75,72,70,81,74,64,35,53,18,6,53,38,70,68,24,42,51,45,29,52,56,38,45,74,75,69,49,54,71,68,57,26,20,67,76,21,55,30,46,75,37,94,53,97,72,53,53,89,77,17,54,38,64,57,96,77,64,69,69,57,60,72,41,78,17,11,54,37,58,67,26,40,53,45,29,63,68,32,48,87,84,52,49,73,68,64,25,19,66,74,24,62,30,44,75,37,52,54,90,60,79,60,54,89,82,18,40,54,60,54,78,78,59,53,63,51,53,50,52,29,51,54,41,30,57,52,39,35,62,71,55,34,54,50,56,67,58,63,48,76,79,49,102,64,59,71,69,61,54,53,52,52,42,52,54,40,48,51,49,32,44,54,51,26,56,50,52,43,55,55,60,63,75,74,114